Protein AF-A0A6P4FL83-F1 (afdb_monomer)

Organism: Drosophila rhopaloa (NCBI:txid1041015)

Sequence (290 aa):
MQKAIKKELSFSLDTLERYRAKYGRSASLDTNGSCLAHTDGDAAPPPPATTSIFTKTYSPPKLTKLQELQQKKEAYLRAKEHEREMEQLQRTERRSTNGLETPKPKTGSPKSTSPTPNASSSSTAAVATKSSSPAGYSNWSNHHATLCSQSWVAISELMYFCDKYEFTTLSTRDLKTHQEIVAEVRALLSGKAPFDQRTRFPGNIHDPENLWVCIGRCASVEYHLQRIVSIFRKPLNQLTPDKQRTVRQNFHLAVSELRLDISARISEVRLYDRLVFEREFRLEWQEAEA

Solvent-accessible surface area (backbone atoms only — not comparable to full-atom values): 17855 Å² total; per-residue (Å²): 109,73,70,58,54,52,51,50,52,51,47,54,51,48,25,54,48,50,37,39,65,74,35,30,66,73,57,70,75,73,90,72,89,81,84,85,78,89,83,88,86,84,91,90,88,89,88,86,88,86,88,88,83,90,79,95,71,92,67,77,82,81,68,52,74,67,54,52,50,50,51,51,52,53,51,50,53,53,52,57,51,51,52,54,53,54,53,51,51,57,58,54,58,72,69,74,71,88,80,86,83,87,88,88,89,86,90,90,87,87,85,89,88,85,86,89,86,88,84,88,80,81,90,74,81,71,78,73,72,79,69,61,50,75,43,26,41,76,72,68,46,73,67,54,54,54,60,38,71,36,22,18,44,41,44,45,60,57,50,49,52,30,70,65,46,59,81,56,84,84,55,62,83,46,59,64,62,55,49,50,52,42,50,52,46,48,47,56,68,60,19,64,41,74,37,54,59,70,39,72,54,64,63,89,64,75,54,46,46,66,29,30,34,48,40,83,74,20,67,66,58,42,48,32,47,52,50,53,46,58,62,63,74,55,63,51,68,80,45,55,72,70,54,38,53,51,50,54,51,52,44,43,48,36,38,51,51,41,46,41,39,66,31,31,38,40,89,68,42,64,70,31,49,31,65,56,41,30,59,77,69,69,52,45,78,41,73,53,60,129

Radius of gyration: 31.96 Å; Cα contacts (8 Å, |Δi|>4): 246; chains: 1; bounding box: 90×50×84 Å

Secondary structure (DSSP, 8-state):
-HHHHHHHHHHHHHHHHHHHHHHGGGG---S---------------------------PPP---HHHHHHHHHHHHHHHHHHHHHHHHHHHHHTTS------------------------------------PPSEETT--HHHHHHHHS-EEEHHHHHHHHHHHTT----SS-HHHHHHHHHHHHHHHTPPPS--SSSPPP----SGGG-EEEGGG-HHHHHHHHHHHHHTTS-GGGS-HHHHHHHHHHHHHHHHHHHHHHHT-TTTS-EE-HHHHHHHTT--EEPPP-

InterPro domains:
  IPR001337 Tobacco mosaic virus-like, coat protein [PF00721] (137-286)
  IPR036417 Tobacco mosaic virus-like, coat protein superfamily [G3DSA:1.20.120.70] (136-290)

Nearest PDB structures (foldseek):
  5l0g-assembly1_A-2  TM=2.868E-01  e=2.402E+00  Homo sapiens

Structure (mmCIF, N/CA/C/O backbone):
data_AF-A0A6P4FL83-F1
#
_entry.id   AF-A0A6P4FL83-F1
#
loop_
_atom_site.group_PDB
_atom_site.id
_atom_site.type_symbol
_atom_site.label_atom_id
_atom_site.label_alt_id
_atom_site.label_comp_id
_atom_site.label_asym_id
_atom_site.label_entity_id
_atom_site.label_seq_id
_atom_site.pdbx_PDB_ins_code
_atom_site.Cartn_x
_atom_site.Cartn_y
_atom_site.Cartn_z
_atom_site.occupancy
_atom_site.B_iso_or_equiv
_atom_site.auth_seq_id
_atom_site.auth_comp_id
_atom_site.auth_asym_id
_atom_site.auth_atom_id
_atom_site.pdbx_PDB_model_num
ATOM 1 N N . MET A 1 1 ? 21.087 -9.455 -25.420 1.00 56.06 1 MET A N 1
ATOM 2 C CA . MET A 1 1 ? 20.159 -8.754 -24.501 1.00 56.06 1 MET A CA 1
ATOM 3 C C . MET A 1 1 ? 18.696 -9.168 -24.650 1.00 56.06 1 MET A C 1
ATOM 5 O O . MET A 1 1 ? 18.111 -9.547 -23.649 1.00 56.06 1 MET A O 1
ATOM 9 N N . GLN A 1 2 ? 18.100 -9.200 -25.853 1.00 48.59 2 GLN A N 1
ATOM 10 C CA . GLN A 1 2 ? 16.662 -9.513 -26.012 1.00 48.59 2 GLN A CA 1
ATOM 11 C C . GLN A 1 2 ? 16.197 -10.840 -25.369 1.00 48.59 2 GLN A C 1
ATOM 13 O O . GLN A 1 2 ? 15.084 -10.910 -24.861 1.00 48.59 2 GLN A O 1
ATOM 18 N N . LYS A 1 3 ? 17.034 -11.892 -25.353 1.00 52.09 3 LYS A N 1
ATOM 19 C CA . LYS A 1 3 ? 16.701 -13.172 -24.693 1.00 52.09 3 LYS A CA 1
ATOM 20 C C . LYS A 1 3 ? 16.662 -13.078 -23.160 1.00 52.09 3 LYS A C 1
ATOM 22 O O . LYS A 1 3 ? 15.842 -13.754 -22.556 1.00 52.09 3 LYS A O 1
ATOM 27 N N . ALA A 1 4 ? 17.527 -12.264 -22.551 1.00 60.16 4 ALA A N 1
ATOM 28 C CA . ALA A 1 4 ? 17.551 -12.060 -21.100 1.00 60.16 4 ALA A CA 1
ATOM 29 C C . ALA A 1 4 ? 16.344 -11.224 -20.661 1.00 60.16 4 ALA A C 1
ATOM 31 O O . ALA A 1 4 ? 15.593 -11.655 -19.798 1.00 60.16 4 ALA A O 1
ATOM 32 N N . ILE A 1 5 ? 16.068 -10.133 -21.382 1.00 59.50 5 ILE A N 1
ATOM 33 C CA . ILE A 1 5 ? 14.901 -9.274 -21.141 1.00 59.50 5 ILE A CA 1
ATOM 34 C C . ILE A 1 5 ? 13.599 -10.077 -21.268 1.00 59.50 5 ILE A C 1
ATOM 36 O O . ILE A 1 5 ? 12.732 -9.974 -20.414 1.00 59.50 5 ILE A O 1
ATOM 40 N N . LYS A 1 6 ? 13.461 -10.944 -22.284 1.00 62.53 6 LYS A N 1
ATOM 41 C CA . LYS A 1 6 ? 12.281 -11.820 -22.412 1.00 62.53 6 LYS A CA 1
ATOM 42 C C . LYS A 1 6 ? 12.110 -12.777 -21.226 1.00 62.53 6 LYS A C 1
ATOM 44 O O . LYS A 1 6 ? 10.981 -12.971 -20.795 1.00 62.53 6 LYS A O 1
ATOM 49 N N . LYS A 1 7 ? 13.204 -13.355 -20.711 1.00 62.12 7 LYS A N 1
ATOM 50 C CA . LYS A 1 7 ? 13.172 -14.258 -19.547 1.00 62.12 7 LYS A CA 1
ATOM 51 C C . LYS A 1 7 ? 12.808 -13.523 -18.261 1.00 62.12 7 LYS A C 1
ATOM 53 O O . LYS A 1 7 ? 11.983 -14.012 -17.496 1.00 62.12 7 LYS A O 1
ATOM 58 N N . GLU A 1 8 ? 13.386 -12.348 -18.044 1.00 59.72 8 GLU A N 1
ATOM 59 C CA . GLU A 1 8 ? 13.041 -11.509 -16.899 1.00 59.72 8 GLU A CA 1
ATOM 60 C C . GLU A 1 8 ? 11.572 -11.072 -16.982 1.00 59.72 8 GLU A C 1
ATOM 62 O O . GLU A 1 8 ? 10.847 -11.175 -15.999 1.00 59.72 8 GLU A O 1
ATOM 67 N N . LEU A 1 9 ? 11.093 -10.683 -18.172 1.00 60.34 9 LEU A N 1
ATOM 68 C CA . LEU A 1 9 ? 9.696 -10.297 -18.399 1.00 60.34 9 LEU A CA 1
ATOM 69 C C . LEU A 1 9 ? 8.719 -11.434 -18.112 1.00 60.34 9 LEU A C 1
ATOM 71 O O . LEU A 1 9 ? 7.687 -11.195 -17.492 1.00 60.34 9 LEU A O 1
ATOM 75 N N . SER A 1 10 ? 9.038 -12.658 -18.543 1.00 58.41 10 SER A N 1
ATOM 76 C CA . SER A 1 10 ? 8.227 -13.825 -18.194 1.00 58.41 10 SER A CA 1
ATOM 77 C C . SER A 1 10 ? 8.246 -14.103 -16.696 1.00 58.41 10 SER A C 1
ATOM 79 O O . SER A 1 10 ? 7.216 -14.459 -16.146 1.00 58.41 10 SER A O 1
ATOM 81 N N . PHE A 1 11 ? 9.389 -13.903 -16.035 1.00 56.22 11 PHE A N 1
ATOM 82 C CA . PHE A 1 11 ? 9.534 -14.151 -14.604 1.00 56.22 11 PHE A CA 1
ATOM 83 C C . PHE A 1 11 ? 8.747 -13.145 -13.751 1.00 56.22 11 PHE A C 1
ATOM 85 O O . PHE A 1 11 ? 8.083 -13.519 -12.794 1.00 56.22 11 PHE A O 1
ATOM 92 N N . SER A 1 12 ? 8.783 -11.875 -14.143 1.00 69.19 12 SER A N 1
ATOM 93 C CA . SER A 1 12 ? 7.999 -10.783 -13.563 1.00 69.19 12 SER A CA 1
ATOM 94 C C . SER A 1 12 ? 6.488 -11.043 -13.637 1.00 69.19 12 SER A C 1
ATOM 96 O O . SER A 1 12 ? 5.786 -11.017 -12.623 1.00 69.19 12 SER A O 1
ATOM 98 N N . LEU A 1 13 ? 5.995 -11.385 -14.834 1.00 73.44 13 LEU A N 1
ATOM 99 C CA . LEU A 1 13 ? 4.597 -11.772 -15.047 1.00 73.44 13 LEU A CA 1
ATOM 100 C C . LEU A 1 13 ? 4.215 -12.997 -14.211 1.00 73.44 13 LEU A C 1
ATOM 102 O O . LEU A 1 13 ? 3.185 -12.977 -13.548 1.00 73.44 13 LEU A O 1
ATOM 106 N N . ASP A 1 14 ? 5.073 -14.013 -14.185 1.00 79.75 14 ASP A N 1
ATOM 107 C CA . ASP A 1 14 ? 4.889 -15.242 -13.413 1.00 79.75 14 ASP A CA 1
ATOM 108 C C . ASP A 1 14 ? 4.858 -14.984 -11.893 1.00 79.75 14 ASP A C 1
ATOM 110 O O . ASP A 1 14 ? 4.010 -15.533 -11.195 1.00 79.75 14 ASP A O 1
ATOM 114 N N . THR A 1 15 ? 5.689 -14.085 -11.349 1.00 79.00 15 THR A N 1
ATOM 115 C CA . THR A 1 15 ? 5.604 -13.686 -9.930 1.00 79.00 15 THR A CA 1
ATOM 116 C C . THR A 1 15 ? 4.287 -12.971 -9.620 1.00 79.00 15 THR A C 1
ATOM 118 O O . THR A 1 15 ? 3.643 -13.285 -8.615 1.00 79.00 15 THR A O 1
ATOM 121 N N . LEU A 1 16 ? 3.841 -12.055 -10.483 1.00 76.88 16 LEU A N 1
ATOM 122 C CA . LEU A 1 16 ? 2.561 -11.367 -10.301 1.00 76.88 16 LEU A CA 1
ATOM 123 C C . LEU A 1 16 ? 1.370 -12.335 -10.411 1.00 76.88 16 LEU A C 1
ATOM 125 O O . LEU A 1 16 ? 0.418 -12.255 -9.634 1.00 76.88 16 LEU A O 1
ATOM 129 N N . GLU A 1 17 ? 1.427 -13.278 -11.350 1.00 81.44 17 GLU A N 1
ATOM 130 C CA . GLU A 1 17 ? 0.434 -14.341 -11.509 1.00 81.44 17 GLU A CA 1
ATOM 131 C C . GLU A 1 17 ? 0.429 -15.301 -10.319 1.00 81.44 17 GLU A C 1
ATOM 133 O O . GLU A 1 17 ? -0.647 -15.642 -9.833 1.00 81.44 17 GLU A O 1
ATOM 138 N N . ARG A 1 18 ? 1.595 -15.670 -9.774 1.00 82.38 18 ARG A N 1
ATOM 139 C CA . ARG A 1 18 ? 1.695 -16.448 -8.530 1.00 82.38 18 ARG A CA 1
ATOM 140 C C . ARG A 1 18 ? 1.044 -15.733 -7.356 1.00 82.38 18 ARG A C 1
ATOM 142 O O . ARG A 1 18 ? 0.306 -16.377 -6.609 1.00 82.38 18 ARG A O 1
ATOM 149 N N . TYR A 1 19 ? 1.267 -14.424 -7.203 1.00 80.19 19 TYR A N 1
ATOM 150 C CA . TYR A 1 19 ? 0.581 -13.648 -6.169 1.00 80.19 19 TYR A CA 1
ATOM 151 C C . TYR A 1 19 ? -0.940 -13.742 -6.358 1.00 80.19 19 TYR A C 1
ATOM 153 O O . TYR A 1 19 ? -1.672 -14.107 -5.437 1.00 80.19 19 TYR A O 1
ATOM 161 N N . ARG A 1 20 ? -1.428 -13.471 -7.576 1.00 81.19 20 ARG A N 1
ATOM 162 C CA . ARG A 1 20 ? -2.859 -13.551 -7.920 1.00 81.19 20 ARG A CA 1
ATOM 163 C C . ARG A 1 20 ? -3.435 -14.948 -7.705 1.00 81.19 20 ARG A C 1
ATOM 165 O O . ARG A 1 20 ? -4.564 -15.073 -7.254 1.00 81.19 20 ARG A O 1
ATOM 172 N N . ALA A 1 21 ? -2.680 -16.002 -7.990 1.00 79.81 21 ALA A N 1
ATOM 173 C CA . ALA A 1 21 ? -3.116 -17.377 -7.785 1.00 79.81 21 ALA A CA 1
ATOM 174 C C . ALA A 1 21 ? -3.203 -17.745 -6.296 1.00 79.81 21 ALA A C 1
ATOM 176 O O . ALA A 1 21 ? -4.110 -18.490 -5.919 1.00 79.81 21 ALA A O 1
ATOM 177 N N . LYS A 1 22 ? -2.281 -17.226 -5.471 1.00 81.56 22 LYS A N 1
ATOM 178 C CA . LYS A 1 22 ? -2.238 -17.444 -4.017 1.00 81.56 22 LYS A CA 1
ATOM 179 C C . LYS A 1 22 ? -3.355 -16.687 -3.295 1.00 81.56 22 LYS A C 1
ATOM 181 O O . LYS A 1 22 ? -3.994 -17.258 -2.419 1.00 81.56 22 LYS A O 1
ATOM 186 N N . TYR A 1 23 ? -3.609 -15.439 -3.687 1.00 76.25 23 TYR A N 1
ATOM 187 C CA . TYR A 1 23 ? -4.476 -14.526 -2.934 1.00 76.25 23 TYR A CA 1
ATOM 188 C C . TYR A 1 23 ? -5.753 -14.087 -3.676 1.00 76.25 23 TYR A C 1
ATOM 190 O O . TYR A 1 23 ? -6.800 -13.899 -3.058 1.00 76.25 23 TYR A O 1
ATOM 198 N N . GLY A 1 24 ? -5.714 -13.997 -5.006 1.00 62.34 24 GLY A N 1
ATOM 199 C CA . GLY A 1 24 ? -6.795 -13.468 -5.849 1.00 62.34 24 GLY A CA 1
ATOM 200 C C . GLY A 1 24 ? -7.949 -14.433 -6.143 1.00 62.34 24 GLY A C 1
ATOM 201 O O . GLY A 1 24 ? -8.929 -14.029 -6.768 1.00 62.34 24 GLY A O 1
ATOM 202 N N . ARG A 1 25 ? -7.899 -15.692 -5.678 1.00 56.06 25 ARG A N 1
ATOM 203 C CA . ARG A 1 25 ? -9.023 -16.644 -5.834 1.00 56.06 25 ARG A CA 1
ATOM 204 C C . ARG A 1 25 ? -10.288 -16.221 -5.079 1.00 56.06 25 ARG A C 1
ATOM 206 O O . ARG A 1 25 ? -11.362 -16.717 -5.394 1.00 56.06 25 ARG A O 1
ATOM 213 N N . SER A 1 26 ? -10.184 -15.286 -4.140 1.00 48.12 26 SER A N 1
ATOM 214 C CA . SER A 1 26 ? -11.317 -14.809 -3.340 1.00 48.12 26 SER A CA 1
ATOM 215 C C . SER A 1 26 ? -12.186 -13.752 -4.041 1.00 48.12 26 SER A C 1
ATOM 217 O O . SER A 1 26 ? -13.238 -13.406 -3.512 1.00 48.12 26 SER A O 1
ATOM 219 N N . ALA A 1 27 ? -11.779 -13.228 -5.208 1.00 43.66 27 ALA A N 1
ATOM 220 C CA . ALA A 1 27 ? -12.546 -12.220 -5.958 1.00 43.66 27 ALA A CA 1
ATOM 221 C C . ALA A 1 27 ? -13.340 -12.773 -7.153 1.00 43.66 27 ALA A C 1
ATOM 223 O O . ALA A 1 27 ? -14.160 -12.053 -7.718 1.00 43.66 27 ALA A O 1
ATOM 224 N N . SER A 1 28 ? -13.171 -14.051 -7.512 1.00 39.03 28 SER A N 1
ATOM 225 C CA . SER A 1 28 ? -14.116 -14.733 -8.404 1.00 39.03 28 SER A CA 1
ATOM 226 C C . SER A 1 28 ? -15.266 -15.279 -7.561 1.00 39.03 28 SER A C 1
ATOM 228 O O . SER A 1 28 ? -15.351 -16.464 -7.255 1.00 39.03 28 SER A O 1
ATOM 230 N N . LEU A 1 29 ? -16.138 -14.368 -7.135 1.00 39.34 29 LEU A N 1
ATOM 231 C CA . LEU A 1 29 ? -17.475 -14.699 -6.654 1.00 39.34 29 LEU A CA 1
ATOM 232 C C . LEU A 1 29 ? -18.463 -14.478 -7.805 1.00 39.34 29 LEU A C 1
ATOM 234 O O . LEU A 1 29 ? -19.467 -13.785 -7.672 1.00 39.34 29 LEU A O 1
ATOM 238 N N . ASP A 1 30 ? -18.170 -15.104 -8.946 1.00 38.59 30 ASP A N 1
ATOM 239 C CA . ASP A 1 30 ? -19.203 -15.425 -9.917 1.00 38.59 30 ASP A CA 1
ATOM 240 C C . ASP A 1 30 ? -19.938 -16.661 -9.397 1.00 38.59 30 ASP A C 1
ATOM 242 O O . ASP A 1 30 ? -19.479 -17.795 -9.481 1.00 38.59 30 ASP A O 1
ATOM 246 N N . THR A 1 31 ? -21.069 -16.398 -8.746 1.00 45.66 31 THR A N 1
ATOM 247 C CA . THR A 1 31 ? -22.344 -17.035 -9.095 1.00 45.66 31 THR A CA 1
ATOM 248 C C . THR A 1 31 ? -22.257 -18.472 -9.637 1.00 45.66 31 THR A C 1
ATOM 250 O O . THR A 1 31 ? -22.547 -18.712 -10.799 1.00 45.66 31 THR A O 1
ATOM 253 N N . ASN A 1 32 ? -21.906 -19.451 -8.797 1.00 36.66 32 ASN A N 1
ATOM 254 C CA . ASN A 1 32 ? -22.588 -20.752 -8.695 1.00 36.66 32 ASN A CA 1
ATOM 255 C C . ASN A 1 32 ? -21.860 -21.700 -7.727 1.00 36.66 32 ASN A C 1
ATOM 257 O O . ASN A 1 32 ? -20.733 -22.114 -7.959 1.00 36.66 32 ASN A O 1
ATOM 261 N N . GLY A 1 33 ? -22.575 -22.053 -6.655 1.00 35.06 33 GLY A N 1
ATOM 262 C CA . GLY A 1 33 ? -22.487 -23.285 -5.864 1.00 35.06 33 GLY A CA 1
ATOM 263 C C . GLY A 1 33 ? -21.131 -23.966 -5.653 1.00 35.06 33 GLY A C 1
ATOM 264 O O . GLY A 1 33 ? -20.697 -24.748 -6.487 1.00 35.06 33 GLY A O 1
ATOM 265 N N . SER A 1 34 ? -20.591 -23.856 -4.437 1.00 30.00 34 SER A N 1
ATOM 266 C CA . SER A 1 34 ? -20.559 -24.985 -3.488 1.00 30.00 34 SER A CA 1
ATOM 267 C C . SER A 1 34 ? -19.864 -24.551 -2.193 1.00 30.00 34 SER A C 1
ATOM 269 O O . SER A 1 34 ? -18.639 -24.498 -2.107 1.00 30.00 34 SER A O 1
ATOM 271 N N . CYS A 1 35 ? -20.654 -24.228 -1.168 1.00 31.06 35 CYS A N 1
ATOM 272 C CA . CYS A 1 35 ? -20.169 -24.186 0.206 1.00 31.06 35 CYS A CA 1
ATOM 273 C C . CYS A 1 35 ? -20.205 -25.618 0.747 1.00 31.06 35 CYS A C 1
ATOM 275 O O . CYS A 1 35 ? -21.281 -26.125 1.058 1.00 31.06 35 CYS A O 1
ATOM 277 N N . LEU A 1 36 ? -19.049 -26.267 0.886 1.00 32.22 36 LEU A N 1
ATOM 278 C CA . LEU A 1 36 ? -18.932 -27.403 1.798 1.00 32.22 36 LEU A CA 1
ATOM 279 C C . LEU A 1 36 ? -18.744 -26.841 3.207 1.00 32.22 36 LEU A C 1
ATOM 281 O O . LEU A 1 36 ? -17.635 -26.541 3.641 1.00 32.22 36 LEU A O 1
ATOM 285 N N . ALA A 1 37 ? -19.873 -26.639 3.883 1.00 32.00 37 ALA A N 1
ATOM 286 C CA . ALA A 1 37 ? -19.925 -26.429 5.318 1.00 32.00 37 ALA A CA 1
ATOM 287 C C . ALA A 1 37 ? -19.762 -27.785 6.018 1.00 32.00 37 ALA A C 1
ATOM 289 O O . ALA A 1 37 ? -20.535 -28.707 5.768 1.00 32.00 37 ALA A O 1
ATOM 290 N N . HIS A 1 38 ? -18.777 -27.887 6.908 1.00 32.94 38 HIS A N 1
ATOM 291 C CA . HIS A 1 38 ? -18.747 -28.902 7.955 1.00 32.94 38 HIS A CA 1
ATOM 292 C C . HIS A 1 38 ? -19.139 -28.232 9.271 1.00 32.94 38 HIS A C 1
ATOM 294 O O . HIS A 1 38 ? -18.335 -27.511 9.855 1.00 32.94 38 HIS A O 1
ATOM 300 N N . THR A 1 39 ? -20.367 -28.485 9.723 1.00 32.62 39 THR A N 1
ATOM 301 C CA . THR A 1 39 ? -20.811 -28.290 11.111 1.00 32.62 39 THR A CA 1
ATOM 302 C C . THR A 1 39 ? -21.933 -29.292 11.412 1.00 32.62 39 THR A C 1
ATOM 304 O O . THR A 1 39 ? -23.059 -29.080 10.971 1.00 32.62 39 THR A O 1
ATOM 307 N N . ASP A 1 40 ? -21.618 -30.350 12.162 1.00 31.27 40 ASP A N 1
ATOM 308 C CA . ASP A 1 40 ? -22.547 -31.147 12.988 1.00 31.27 40 ASP A CA 1
ATOM 309 C C . ASP A 1 40 ? -22.242 -30.725 14.439 1.00 31.27 40 ASP A C 1
ATOM 311 O O . ASP A 1 40 ? -21.066 -30.640 14.790 1.00 31.27 40 ASP A O 1
ATOM 315 N N . GLY A 1 41 ? -23.154 -30.247 15.290 1.00 31.41 41 GLY A N 1
ATOM 316 C CA . GLY A 1 41 ? -24.387 -30.796 15.893 1.00 31.41 41 GLY A CA 1
ATOM 317 C C . GLY A 1 41 ? -24.435 -30.188 17.327 1.00 31.41 41 GLY A C 1
ATOM 318 O O . GLY A 1 41 ? -23.415 -29.682 17.786 1.00 31.41 41 GLY A O 1
ATOM 319 N N . ASP A 1 42 ? -25.487 -30.114 18.144 1.00 30.34 42 ASP A N 1
ATOM 320 C CA . ASP A 1 42 ? -26.870 -30.590 18.151 1.00 30.34 42 ASP A CA 1
ATOM 321 C C . ASP A 1 42 ? -27.642 -29.852 19.302 1.00 30.34 42 ASP A C 1
ATOM 323 O O . ASP A 1 42 ? -27.028 -29.373 20.254 1.00 30.34 42 ASP A O 1
ATOM 327 N N . ALA A 1 43 ? -28.974 -29.769 19.157 1.00 34.12 43 ALA A N 1
ATOM 328 C CA . ALA A 1 43 ? -30.116 -29.586 20.089 1.00 34.12 43 ALA A CA 1
ATOM 329 C C . ALA A 1 43 ? -30.160 -28.602 21.303 1.00 34.12 43 ALA A C 1
ATOM 331 O O . ALA A 1 43 ? -29.462 -28.784 22.296 1.00 34.12 43 ALA A O 1
ATOM 332 N N . ALA A 1 44 ? -31.173 -27.694 21.314 1.00 32.88 44 ALA A N 1
ATOM 333 C CA . ALA A 1 44 ? -32.372 -27.690 22.216 1.00 32.88 44 ALA A CA 1
ATOM 334 C C . ALA A 1 44 ? -33.196 -26.347 22.194 1.00 32.88 44 ALA A C 1
ATOM 336 O O . ALA A 1 44 ? -32.582 -25.280 22.164 1.00 32.88 44 ALA A O 1
ATOM 337 N N . PRO A 1 45 ? -34.560 -26.337 22.256 1.00 40.72 45 PRO A N 1
ATOM 338 C CA . PRO A 1 45 ? -35.414 -25.124 22.401 1.00 40.72 45 PRO A CA 1
ATOM 339 C C . PRO A 1 45 ? -36.248 -25.092 23.731 1.00 40.72 45 PRO A C 1
ATOM 341 O O . PRO A 1 45 ? -36.197 -26.072 24.471 1.00 40.72 45 PRO A O 1
ATOM 344 N N . PRO A 1 46 ? -37.176 -24.124 23.990 1.00 62.91 46 PRO A N 1
ATOM 345 C CA . PRO A 1 46 ? -37.044 -22.686 24.335 1.00 62.91 46 PRO A CA 1
ATOM 346 C C . PRO A 1 46 ? -37.789 -22.296 25.666 1.00 62.91 46 PRO A C 1
ATOM 348 O O . PRO A 1 46 ? -38.301 -23.178 26.354 1.00 62.91 46 PRO A O 1
ATOM 351 N N . PRO A 1 47 ? -37.917 -20.995 26.046 1.00 42.91 47 PRO A N 1
ATOM 352 C CA . PRO A 1 47 ? -39.255 -20.442 26.397 1.00 42.91 47 PRO A CA 1
ATOM 353 C C . PRO A 1 47 ? -39.507 -18.958 25.959 1.00 42.91 47 PRO A C 1
ATOM 355 O O . PRO A 1 47 ? -38.605 -18.335 25.398 1.00 42.91 47 PRO A O 1
ATOM 358 N N . PRO A 1 48 ? -40.737 -18.390 26.123 1.00 46.62 48 PRO A N 1
ATOM 359 C CA . PRO A 1 48 ? -41.295 -17.374 25.212 1.00 46.62 48 PRO A CA 1
ATOM 360 C C . PRO A 1 48 ? -41.323 -15.894 25.677 1.00 46.62 48 PRO A C 1
ATOM 362 O O . PRO A 1 48 ? -41.394 -15.584 26.858 1.00 46.62 48 PRO A O 1
ATOM 365 N N . ALA A 1 49 ? -41.346 -15.028 24.648 1.00 44.53 49 ALA A N 1
ATOM 366 C CA . ALA A 1 49 ? -41.973 -13.707 24.421 1.00 44.53 49 ALA A CA 1
ATOM 367 C C . ALA A 1 49 ? -42.128 -12.639 25.530 1.00 44.53 49 ALA A C 1
ATOM 369 O O . ALA A 1 49 ? -42.864 -12.835 26.490 1.00 44.53 49 ALA A O 1
ATOM 370 N N . THR A 1 50 ? -41.702 -11.404 25.206 1.00 35.19 50 THR A N 1
ATOM 371 C CA . THR A 1 50 ? -42.508 -10.186 25.435 1.00 35.19 50 THR A CA 1
ATOM 372 C C . THR A 1 50 ? -42.406 -9.172 24.281 1.00 35.19 50 THR A C 1
ATOM 374 O O . THR A 1 50 ? -41.402 -9.033 23.589 1.00 35.19 50 THR A O 1
ATOM 377 N N . THR A 1 51 ? -43.549 -8.525 24.073 1.00 39.59 51 THR A N 1
ATOM 378 C CA . THR A 1 51 ? -44.031 -7.558 23.074 1.00 39.59 51 THR A CA 1
ATOM 379 C C . THR A 1 51 ? -43.181 -6.309 22.806 1.00 39.59 51 THR A C 1
ATOM 381 O O . THR A 1 51 ? -42.762 -5.652 23.753 1.00 39.59 51 THR A O 1
ATOM 384 N N . SER A 1 52 ? -43.125 -5.850 21.545 1.00 35.66 52 SER A N 1
ATOM 385 C CA . SER A 1 52 ? -43.268 -4.416 21.227 1.00 35.66 52 SER A CA 1
ATOM 386 C C . SER A 1 52 ? -43.674 -4.178 19.764 1.00 35.66 52 SER A C 1
ATOM 388 O O . SER A 1 52 ? -43.441 -5.000 18.883 1.00 35.66 52 SER A O 1
ATOM 390 N N . ILE A 1 53 ? -44.362 -3.062 19.559 1.00 48.81 53 ILE A N 1
ATOM 391 C CA . ILE A 1 53 ? -45.354 -2.754 18.529 1.00 48.81 53 ILE A CA 1
ATOM 392 C C . ILE A 1 53 ? -44.725 -1.778 17.511 1.00 48.81 53 ILE A C 1
ATOM 394 O O . ILE A 1 53 ? -43.872 -0.979 17.880 1.00 48.81 53 ILE A O 1
ATOM 398 N N . PHE A 1 54 ? -45.216 -1.796 16.263 1.00 40.66 54 PHE A N 1
ATOM 399 C CA . PHE A 1 54 ? -45.001 -0.810 15.183 1.00 40.66 54 PHE A CA 1
ATOM 400 C C . PHE A 1 54 ? -43.730 -0.928 14.309 1.00 40.66 54 PHE A C 1
ATOM 402 O O . PHE A 1 54 ? -42.690 -0.340 14.580 1.00 40.66 54 PHE A O 1
ATOM 409 N N . THR A 1 55 ? -43.861 -1.575 13.144 1.00 41.34 55 THR A N 1
ATOM 410 C CA . THR A 1 55 ? -43.831 -0.917 11.812 1.00 41.34 55 THR A CA 1
ATOM 411 C C . THR A 1 55 ? -44.115 -1.948 10.711 1.00 41.34 55 THR A C 1
ATOM 413 O O . THR A 1 55 ? -43.452 -2.972 10.591 1.00 41.34 55 THR A O 1
ATOM 416 N N . LYS A 1 56 ? -45.155 -1.690 9.907 1.00 45.88 56 LYS A N 1
ATOM 417 C CA . LYS A 1 56 ? -45.480 -2.441 8.686 1.00 45.88 56 LYS A CA 1
ATOM 418 C C . LYS A 1 56 ? -44.376 -2.210 7.648 1.00 45.88 56 LYS A C 1
ATOM 420 O O . LYS A 1 56 ? -44.335 -1.146 7.040 1.00 45.88 56 LYS A O 1
ATOM 425 N N . THR A 1 57 ? -43.558 -3.217 7.375 1.00 43.94 57 THR A N 1
ATOM 426 C CA . THR A 1 57 ? -42.858 -3.365 6.093 1.00 43.94 57 THR A CA 1
ATOM 427 C C . THR A 1 57 ? -43.549 -4.473 5.311 1.00 43.94 57 THR A C 1
ATOM 429 O O . THR A 1 57 ? -43.624 -5.618 5.756 1.00 43.94 57 THR A O 1
ATOM 432 N N . TYR A 1 58 ? -44.115 -4.107 4.159 1.00 48.12 58 TYR A N 1
ATOM 433 C CA . TYR A 1 58 ? -44.675 -5.032 3.176 1.00 48.12 58 TYR A CA 1
ATOM 434 C C . TYR A 1 58 ? -43.590 -6.034 2.757 1.00 48.12 58 TYR A C 1
ATOM 436 O O . TYR A 1 58 ? -42.768 -5.752 1.891 1.00 48.12 58 TYR A O 1
ATOM 444 N N . SER A 1 59 ? -43.568 -7.194 3.408 1.00 41.69 59 SER A N 1
ATOM 445 C CA . SER A 1 59 ? -42.800 -8.352 2.958 1.00 41.69 59 SER A CA 1
ATOM 446 C C . SER A 1 59 ? -43.663 -9.130 1.963 1.00 41.69 59 SER A C 1
ATOM 448 O O . SER A 1 59 ? -44.853 -9.316 2.241 1.00 41.69 59 SER A O 1
ATOM 450 N N . PRO A 1 60 ? -43.114 -9.598 0.828 1.00 48.81 60 PRO A N 1
ATOM 451 C CA . PRO A 1 60 ? -43.853 -10.492 -0.051 1.00 48.81 60 PRO A CA 1
ATOM 452 C C . PRO A 1 60 ? -44.262 -11.753 0.731 1.00 48.81 60 PRO A C 1
ATOM 454 O O . PRO A 1 60 ? -43.544 -12.142 1.662 1.00 48.81 60 PRO A O 1
ATOM 457 N N . PRO A 1 61 ? -45.396 -12.397 0.392 1.00 55.72 61 PRO A N 1
ATOM 458 C CA . PRO A 1 61 ? -45.845 -13.593 1.093 1.00 55.72 61 PRO A CA 1
ATOM 459 C C . PRO A 1 61 ? -44.725 -14.634 1.086 1.00 55.72 61 PRO A C 1
ATOM 461 O O . PRO A 1 61 ? -44.240 -15.013 0.020 1.00 55.72 61 PRO A O 1
ATOM 464 N N . LYS A 1 62 ? -44.294 -15.082 2.272 1.00 58.88 62 LYS A N 1
ATOM 465 C CA . LYS A 1 62 ? -43.350 -16.198 2.383 1.00 58.88 62 LYS A CA 1
ATOM 466 C C . LYS A 1 62 ? -44.015 -17.415 1.747 1.00 58.88 62 LYS A C 1
ATOM 468 O O . LYS A 1 62 ? -45.026 -17.898 2.258 1.00 58.88 62 LYS A O 1
ATOM 473 N N . LEU A 1 63 ? -43.481 -17.858 0.611 1.00 59.31 63 LEU A N 1
ATOM 474 C CA . LEU A 1 63 ? -43.951 -19.050 -0.080 1.00 59.31 63 LEU A CA 1
ATOM 475 C C . LEU A 1 63 ? -43.794 -20.237 0.873 1.00 59.31 63 LEU A C 1
ATOM 477 O O . LEU A 1 63 ? -42.816 -20.344 1.614 1.00 59.31 63 LEU A O 1
ATOM 481 N N . THR A 1 64 ? -44.789 -21.117 0.904 1.00 74.12 64 THR A N 1
ATOM 482 C CA . THR A 1 64 ? -44.660 -22.342 1.697 1.00 74.12 64 THR A CA 1
ATOM 483 C C . THR A 1 64 ? -43.504 -23.175 1.139 1.00 74.12 64 THR A C 1
ATOM 485 O O . THR A 1 64 ? -43.230 -23.129 -0.061 1.00 74.12 64 THR A O 1
ATOM 488 N N . LYS A 1 65 ? -42.845 -23.988 1.978 1.00 77.94 65 LYS A N 1
ATOM 489 C CA . LYS A 1 65 ? -41.750 -24.874 1.530 1.00 77.94 65 LYS A CA 1
ATOM 490 C C . LYS A 1 65 ? -42.128 -25.716 0.304 1.00 77.94 65 LYS A C 1
ATOM 492 O O . LYS A 1 65 ? -41.271 -25.994 -0.523 1.00 77.94 65 LYS A O 1
ATOM 497 N N . LEU A 1 66 ? -43.403 -26.100 0.169 1.00 78.62 66 LEU A N 1
ATOM 498 C CA . LEU A 1 66 ? -43.921 -26.833 -0.991 1.00 78.62 66 LEU A CA 1
ATOM 499 C C . LEU A 1 66 ? -43.835 -26.005 -2.286 1.00 78.62 66 LEU A C 1
ATOM 501 O O . LEU A 1 66 ? -43.446 -26.514 -3.335 1.00 78.62 66 LEU A O 1
ATOM 505 N N . GLN A 1 67 ? -44.173 -24.723 -2.195 1.00 81.62 67 GLN A N 1
ATOM 506 C CA . GLN A 1 67 ? -44.203 -23.795 -3.317 1.00 81.62 67 GLN A CA 1
ATOM 507 C C . GLN A 1 67 ? -42.785 -23.386 -3.747 1.00 81.62 67 GLN A C 1
ATOM 509 O O . GLN A 1 67 ? -42.504 -23.331 -4.943 1.00 81.62 67 GLN A O 1
ATOM 514 N N . GLU A 1 68 ? -41.859 -23.226 -2.795 1.00 82.75 68 GLU A N 1
ATOM 515 C CA . GLU A 1 68 ? -40.425 -23.077 -3.093 1.00 82.75 68 GLU A CA 1
ATOM 516 C C . GLU A 1 68 ? -39.867 -24.314 -3.816 1.00 82.75 68 GLU A C 1
ATOM 518 O O . GLU A 1 68 ? -39.098 -24.193 -4.771 1.00 82.75 68 GLU A O 1
ATOM 523 N N . LEU A 1 69 ? -40.286 -25.518 -3.411 1.00 82.56 69 LEU A N 1
ATOM 524 C CA . LEU A 1 69 ? -39.846 -26.772 -4.030 1.00 82.56 69 LEU A CA 1
ATOM 525 C C . LEU A 1 69 ? -40.377 -26.929 -5.461 1.00 82.56 69 LEU A C 1
ATOM 527 O O . LEU A 1 69 ? -39.639 -27.371 -6.343 1.00 82.56 69 LEU A O 1
ATOM 531 N N . GLN A 1 70 ? -41.626 -26.527 -5.716 1.00 85.12 70 GLN A N 1
ATOM 532 C CA . GLN A 1 70 ? -42.192 -26.484 -7.068 1.00 85.12 70 GLN A CA 1
ATOM 533 C C . GLN A 1 70 ? -41.463 -25.474 -7.957 1.00 85.12 70 GLN A C 1
ATOM 535 O O . GLN A 1 70 ? -41.067 -25.827 -9.068 1.00 85.12 70 GLN A O 1
ATOM 540 N N . GLN A 1 71 ? -41.201 -24.266 -7.452 1.00 87.88 71 GLN A N 1
ATOM 541 C CA . GLN A 1 71 ? -40.476 -23.243 -8.204 1.00 87.88 71 GLN A CA 1
ATOM 542 C C . GLN A 1 71 ? -39.038 -23.685 -8.514 1.00 87.88 71 GLN A C 1
ATOM 544 O O . GLN A 1 71 ? -38.555 -23.511 -9.633 1.00 87.88 71 GLN A O 1
ATOM 549 N N . LYS A 1 72 ? -38.372 -24.340 -7.556 1.00 89.69 72 LYS A N 1
ATOM 550 C CA . LYS A 1 72 ? -37.035 -24.913 -7.750 1.00 89.69 72 LYS A CA 1
ATOM 551 C C . LYS A 1 72 ? -37.037 -26.048 -8.779 1.00 89.69 72 LYS A C 1
ATOM 553 O O . LYS A 1 72 ? -36.115 -26.130 -9.588 1.00 89.69 72 LYS A O 1
ATOM 558 N N . LYS A 1 73 ? -38.071 -26.898 -8.791 1.00 91.56 73 LYS A N 1
ATOM 559 C CA . LYS A 1 73 ? -38.235 -27.965 -9.794 1.00 91.56 73 LYS A CA 1
ATOM 560 C C . LYS A 1 73 ? -38.430 -27.394 -11.202 1.00 91.56 73 LYS A C 1
ATOM 562 O O . LYS A 1 73 ? -37.824 -27.895 -12.145 1.00 91.56 73 LYS A O 1
ATOM 567 N N . GLU A 1 74 ? -39.241 -26.350 -11.347 1.00 90.50 74 GLU A N 1
ATOM 568 C CA . GLU A 1 74 ? -39.480 -25.697 -12.639 1.00 90.50 74 GLU A CA 1
ATOM 569 C C . GLU A 1 74 ? -38.225 -24.977 -13.153 1.00 90.50 74 GLU A C 1
ATOM 571 O O . GLU A 1 74 ? -37.850 -25.133 -14.314 1.00 90.50 74 GLU A O 1
ATOM 576 N N . ALA A 1 75 ? -37.515 -24.264 -12.272 1.00 88.50 75 ALA A N 1
ATOM 577 C CA . ALA A 1 75 ? -36.250 -23.615 -12.609 1.00 88.50 75 ALA A CA 1
ATOM 578 C C . ALA A 1 75 ? -35.185 -24.627 -13.059 1.00 88.50 75 ALA A C 1
ATOM 580 O O . ALA A 1 75 ? -34.470 -24.375 -14.027 1.00 88.50 75 ALA A O 1
ATOM 581 N N . TYR A 1 76 ? -35.117 -25.792 -12.408 1.00 90.12 76 TYR A N 1
ATOM 582 C CA . TYR A 1 76 ? -34.212 -26.870 -12.802 1.00 90.12 76 TYR A CA 1
ATOM 583 C C . TYR A 1 76 ? -34.535 -27.427 -14.197 1.00 90.12 76 TYR A C 1
ATOM 585 O O . TYR A 1 76 ? -33.626 -27.633 -14.999 1.00 90.12 76 TYR A O 1
ATOM 593 N N . LEU A 1 77 ? -35.817 -27.639 -14.518 1.00 90.81 77 LEU A N 1
ATOM 594 C CA . LEU A 1 77 ? -36.217 -28.106 -15.850 1.00 90.81 77 LEU A CA 1
ATOM 595 C C . LEU A 1 77 ? -35.885 -27.077 -16.937 1.00 90.81 77 LEU A C 1
ATOM 597 O O . LEU A 1 77 ? -35.352 -27.456 -17.977 1.00 90.81 77 LEU A O 1
ATOM 601 N N . ARG A 1 78 ? -36.110 -25.787 -16.663 1.00 88.25 78 ARG A N 1
ATOM 602 C CA . ARG A 1 78 ? -35.762 -24.690 -17.577 1.00 88.25 78 ARG A CA 1
ATOM 603 C C . ARG A 1 78 ? -34.249 -24.582 -17.802 1.00 88.25 78 ARG A C 1
ATOM 605 O O . ARG A 1 78 ? -33.809 -24.415 -18.933 1.00 88.25 78 ARG A O 1
ATOM 612 N N . ALA A 1 79 ? -33.444 -24.730 -16.748 1.00 86.62 79 ALA A N 1
ATOM 613 C CA . ALA A 1 79 ? -31.983 -24.726 -16.862 1.00 86.62 79 ALA A CA 1
ATOM 614 C C . ALA A 1 79 ? -31.466 -25.911 -17.696 1.00 86.62 79 ALA A C 1
ATOM 616 O O . ALA A 1 79 ? -30.586 -25.742 -18.537 1.00 86.62 79 ALA A O 1
ATOM 617 N N . LYS A 1 80 ? -32.060 -27.095 -17.511 1.00 89.81 80 LYS A N 1
ATOM 618 C CA . LYS A 1 80 ? -31.720 -28.302 -18.275 1.00 89.81 80 LYS A CA 1
ATOM 619 C C . LYS A 1 80 ? -32.103 -28.198 -19.757 1.00 89.81 80 LYS A C 1
ATOM 621 O O . LYS A 1 80 ? -31.441 -28.786 -20.608 1.00 89.81 80 LYS A O 1
ATOM 626 N N . GLU A 1 81 ? -33.172 -27.473 -20.077 1.00 88.25 81 GLU A N 1
ATOM 627 C CA . GLU A 1 81 ? -33.555 -27.183 -21.463 1.00 88.25 81 GLU A CA 1
ATOM 628 C C . GLU A 1 81 ? -32.581 -26.198 -22.121 1.00 88.25 81 GLU A C 1
ATOM 630 O O . GLU A 1 81 ? -32.097 -26.464 -23.219 1.00 88.25 81 GLU A O 1
ATOM 635 N N . HIS A 1 82 ? -32.202 -25.137 -21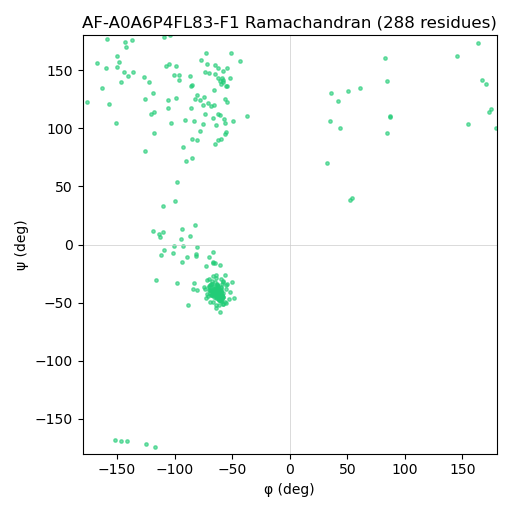.406 1.00 89.19 82 HIS A N 1
ATOM 636 C CA . HIS A 1 82 ? -31.217 -24.161 -21.875 1.00 89.19 82 HIS A CA 1
ATOM 637 C C . HIS A 1 82 ? -29.834 -24.790 -22.131 1.00 89.19 82 HIS A C 1
ATOM 639 O O . HIS A 1 82 ? -29.168 -24.473 -23.114 1.00 89.19 82 HIS A O 1
ATOM 645 N N . GLU A 1 83 ? -29.403 -25.735 -21.289 1.00 86.31 83 GLU A N 1
ATOM 646 C CA . GLU A 1 83 ? -28.164 -26.495 -21.510 1.00 86.31 83 GLU A CA 1
ATOM 647 C C . GLU A 1 83 ? -28.197 -27.281 -22.833 1.00 86.31 83 GLU A C 1
ATOM 649 O O . GLU A 1 83 ? -27.229 -27.269 -23.596 1.00 86.31 83 GLU A O 1
ATOM 654 N N . ARG A 1 84 ? -29.339 -27.901 -23.157 1.00 86.62 84 ARG A N 1
ATOM 655 C CA . ARG A 1 84 ? -29.524 -28.639 -24.415 1.00 86.62 84 ARG A CA 1
ATOM 656 C C . ARG A 1 84 ? -29.495 -27.713 -25.638 1.00 86.62 84 ARG A C 1
ATOM 658 O O . ARG A 1 84 ? -28.981 -28.108 -26.685 1.00 86.62 84 ARG A O 1
ATOM 665 N N . GLU A 1 85 ? -30.031 -26.501 -25.519 1.00 82.00 85 GLU A N 1
ATOM 666 C CA . GLU A 1 85 ? -30.007 -25.494 -26.588 1.00 82.00 85 GLU A CA 1
ATOM 667 C C . GLU A 1 85 ? -28.576 -24.998 -26.860 1.00 82.00 85 GLU A C 1
ATOM 669 O O . GLU A 1 85 ? -28.130 -24.953 -28.011 1.00 82.00 85 GLU A O 1
ATOM 674 N N . MET A 1 86 ? -27.799 -24.752 -25.801 1.00 84.12 86 MET A N 1
ATOM 675 C CA . MET A 1 86 ? -26.384 -24.384 -25.914 1.00 84.12 86 MET A CA 1
ATOM 676 C C . MET A 1 86 ? -25.536 -25.486 -26.565 1.00 84.12 86 MET A C 1
ATOM 678 O O . MET A 1 86 ? -24.628 -25.194 -27.349 1.00 84.12 86 MET A O 1
ATOM 682 N N . GLU A 1 87 ? -25.846 -26.758 -26.302 1.00 81.81 87 GLU A N 1
ATOM 683 C CA . GLU A 1 87 ? -25.161 -27.886 -26.940 1.00 81.81 87 GLU A CA 1
ATOM 684 C C . GLU A 1 87 ? -25.472 -27.982 -28.450 1.00 81.81 87 GLU A C 1
ATOM 686 O O . GLU A 1 87 ? -24.594 -28.325 -29.251 1.00 81.81 87 GLU A O 1
ATOM 691 N N . GLN A 1 88 ? -26.691 -27.623 -28.880 1.00 78.25 88 GLN A N 1
ATOM 692 C CA . GLN A 1 88 ? -27.040 -27.550 -30.306 1.00 78.25 88 GLN A CA 1
ATOM 693 C C . GLN A 1 88 ? -26.296 -26.429 -31.038 1.00 78.25 88 GLN A C 1
ATOM 695 O O . GLN A 1 88 ? -25.809 -26.647 -32.155 1.00 78.25 88 GLN A O 1
ATOM 700 N N . LEU A 1 89 ? -26.157 -25.256 -30.416 1.00 75.81 89 LEU A N 1
ATOM 701 C CA . LEU A 1 89 ? -25.413 -24.137 -31.002 1.00 75.81 89 LEU A CA 1
ATOM 702 C C . LEU A 1 89 ? -23.931 -24.492 -31.186 1.00 75.81 89 LEU A C 1
ATOM 704 O O . LEU A 1 89 ? -23.403 -24.341 -32.289 1.00 75.81 89 LEU A O 1
ATOM 708 N N . GLN A 1 90 ? -23.292 -25.096 -30.176 1.00 76.38 90 GLN A N 1
ATOM 709 C CA . GLN A 1 90 ? -21.896 -25.541 -30.290 1.00 76.38 90 GLN A CA 1
ATOM 710 C C . GLN A 1 90 ? -21.687 -26.624 -31.361 1.00 76.38 90 GLN A C 1
ATOM 712 O O . GLN A 1 90 ? -20.652 -26.642 -32.035 1.00 76.38 90 GLN A O 1
ATOM 717 N N . ARG A 1 91 ? -22.655 -27.532 -31.561 1.00 73.06 91 ARG A N 1
ATOM 718 C CA . ARG A 1 91 ? -22.585 -28.520 -32.655 1.00 73.06 91 ARG A CA 1
ATOM 719 C C . ARG A 1 91 ? -22.707 -27.882 -34.036 1.00 73.06 91 ARG A C 1
ATOM 721 O O . ARG A 1 91 ? -22.075 -28.364 -34.975 1.00 73.06 91 ARG A O 1
ATOM 728 N N . THR A 1 92 ? -23.496 -26.821 -34.161 1.00 63.53 92 THR A N 1
ATOM 729 C CA . THR A 1 92 ? -23.698 -26.116 -35.433 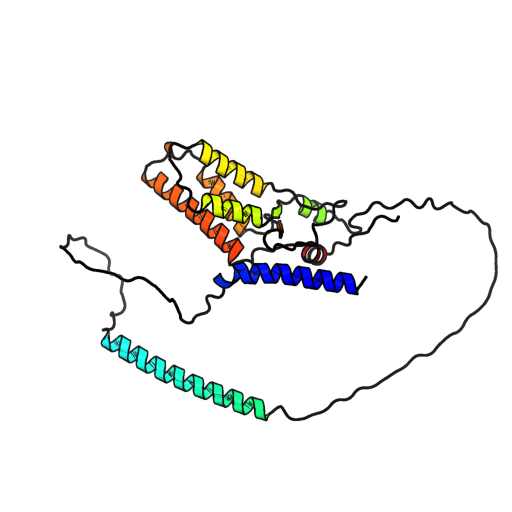1.00 63.53 92 THR A CA 1
ATOM 730 C C . THR A 1 92 ? -22.464 -25.284 -35.799 1.00 63.53 92 THR A C 1
ATOM 732 O O . THR A 1 92 ? -22.027 -25.302 -36.948 1.00 63.53 92 THR A O 1
ATOM 735 N N . GLU A 1 93 ? -21.822 -24.660 -34.810 1.00 59.47 93 GLU A N 1
ATOM 736 C CA . GLU A 1 93 ? -20.626 -23.830 -34.998 1.00 59.47 93 GLU A CA 1
ATOM 737 C C . GLU A 1 93 ? -19.395 -24.649 -35.433 1.00 59.47 93 GLU A C 1
ATOM 739 O O . GLU A 1 93 ? -18.669 -24.262 -36.350 1.00 59.47 93 GLU A O 1
ATOM 744 N N . ARG A 1 94 ? -19.212 -25.860 -34.881 1.00 59.16 94 ARG A N 1
ATOM 745 C CA . ARG A 1 94 ? -18.120 -26.774 -35.280 1.00 59.16 94 ARG A CA 1
ATOM 746 C C . ARG A 1 94 ? -18.235 -27.311 -36.708 1.00 59.16 94 ARG A C 1
ATOM 748 O O . ARG A 1 94 ? -17.256 -27.831 -37.236 1.00 59.16 94 ARG A O 1
ATOM 755 N N . ARG A 1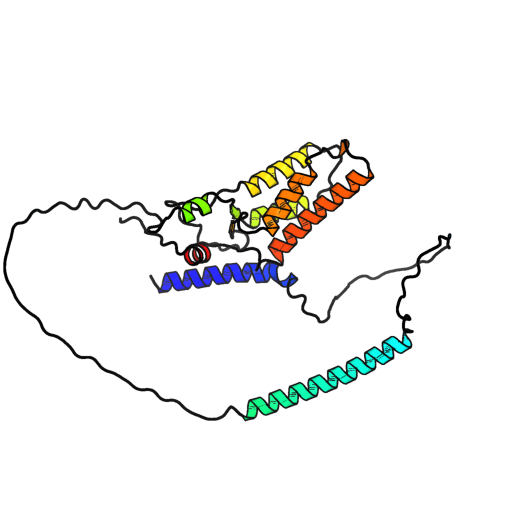 95 ? -19.405 -27.207 -37.345 1.00 55.34 95 ARG A N 1
ATOM 756 C CA . ARG A 1 95 ? -19.615 -27.682 -38.721 1.00 55.34 95 ARG A CA 1
ATOM 757 C C . ARG A 1 95 ? -19.295 -26.616 -39.777 1.00 55.34 95 ARG A C 1
ATOM 759 O O . ARG A 1 95 ? -19.206 -26.961 -40.950 1.00 55.34 95 ARG A O 1
ATOM 766 N N . SER A 1 96 ? -19.090 -25.355 -39.378 1.00 53.12 96 SER A N 1
ATOM 767 C CA . SER A 1 96 ? -18.957 -24.223 -40.306 1.00 53.12 96 SER A CA 1
ATOM 768 C C . SER A 1 96 ? -17.515 -23.755 -40.572 1.00 53.12 96 SER A C 1
ATOM 770 O O . SER A 1 96 ? -17.330 -22.841 -41.369 1.00 53.12 96 SER A O 1
ATOM 772 N N . THR A 1 97 ? -16.489 -24.353 -39.948 1.00 48.25 97 THR A N 1
ATOM 773 C CA . THR A 1 97 ? -15.095 -23.847 -39.987 1.00 48.25 97 THR A CA 1
ATOM 774 C C . THR A 1 97 ? -14.076 -24.724 -40.726 1.00 48.25 97 THR A C 1
ATOM 776 O O . THR A 1 97 ? -12.888 -24.408 -40.730 1.00 48.25 97 THR A O 1
ATOM 779 N N . ASN A 1 98 ? -14.505 -25.769 -41.441 1.00 40.41 98 ASN A N 1
ATOM 780 C CA . ASN A 1 98 ? -13.609 -26.536 -42.315 1.00 40.41 98 ASN A CA 1
ATOM 781 C C . ASN A 1 98 ? -13.623 -25.997 -43.752 1.00 40.41 98 ASN A C 1
ATOM 783 O O . ASN A 1 98 ? -14.311 -26.533 -44.618 1.00 40.41 98 ASN A O 1
ATOM 787 N N . GLY A 1 99 ? -12.814 -24.969 -44.006 1.00 37.50 99 GLY A N 1
ATOM 788 C CA . GLY A 1 99 ? -12.379 -24.621 -45.359 1.00 37.50 99 GLY A CA 1
ATOM 789 C C . GLY A 1 99 ? -11.991 -23.156 -45.521 1.00 37.50 99 GLY A C 1
ATOM 790 O O . GLY A 1 99 ? -12.873 -22.315 -45.629 1.00 37.50 99 GLY A O 1
ATOM 791 N N . LEU A 1 100 ? -10.687 -22.853 -45.570 1.00 37.03 100 LEU A N 1
ATOM 792 C CA . LEU A 1 100 ? -9.998 -22.398 -46.792 1.00 37.03 100 LEU A CA 1
ATOM 793 C C . LEU A 1 100 ? -8.566 -21.912 -46.476 1.00 37.03 100 LEU A C 1
ATOM 795 O O . LEU A 1 100 ? -8.309 -21.260 -45.467 1.00 37.03 100 LEU A O 1
ATOM 799 N N . GLU A 1 101 ? -7.640 -22.289 -47.354 1.00 33.31 101 GLU A N 1
ATOM 800 C CA . GLU A 1 101 ? -6.184 -22.178 -47.252 1.00 33.31 101 GLU A CA 1
ATOM 801 C C . GLU A 1 101 ? -5.592 -20.768 -47.517 1.00 33.31 101 GLU A C 1
ATOM 803 O O . GLU A 1 101 ? -6.170 -19.929 -48.201 1.00 33.31 101 GLU A O 1
ATOM 808 N N . THR A 1 102 ? -4.371 -20.565 -47.001 1.00 37.06 102 THR A N 1
ATOM 809 C CA . THR A 1 102 ? -3.307 -19.581 -47.351 1.00 37.06 102 THR A CA 1
ATOM 810 C C . THR A 1 102 ? -3.059 -19.386 -48.867 1.00 37.06 102 THR A C 1
ATOM 812 O O . THR A 1 102 ? -3.292 -20.354 -49.589 1.00 37.06 102 THR A O 1
ATOM 815 N N . PRO A 1 103 ? -2.466 -18.259 -49.387 1.00 43.84 103 PRO A N 1
ATOM 816 C CA . PRO A 1 103 ? -1.023 -17.956 -49.195 1.00 43.84 103 PRO A CA 1
ATOM 817 C C . PRO A 1 103 ? -0.482 -16.492 -49.349 1.00 43.84 103 PRO A C 1
ATOM 819 O O . PRO A 1 103 ? -1.171 -15.540 -49.692 1.00 43.84 103 PRO A O 1
ATOM 822 N N . LYS A 1 104 ? 0.836 -16.394 -49.070 1.00 37.78 104 LYS A N 1
ATOM 823 C CA . LYS A 1 104 ? 1.880 -15.328 -49.190 1.00 37.78 104 LYS A CA 1
ATOM 824 C C . LYS A 1 104 ? 2.022 -14.624 -50.567 1.00 37.78 104 LYS A C 1
ATOM 826 O O . LYS A 1 104 ? 1.687 -15.230 -51.578 1.00 37.78 104 LYS A O 1
ATOM 831 N N . PRO A 1 105 ? 2.714 -13.455 -50.635 1.00 40.53 105 PRO A N 1
ATOM 832 C CA . PRO A 1 105 ? 4.081 -13.351 -51.243 1.00 40.53 105 PRO A CA 1
ATOM 833 C C . PRO A 1 105 ? 5.010 -12.336 -50.494 1.00 40.53 105 PRO A C 1
ATOM 835 O O . PRO A 1 105 ? 4.507 -11.481 -49.780 1.00 40.53 105 PRO A O 1
ATOM 8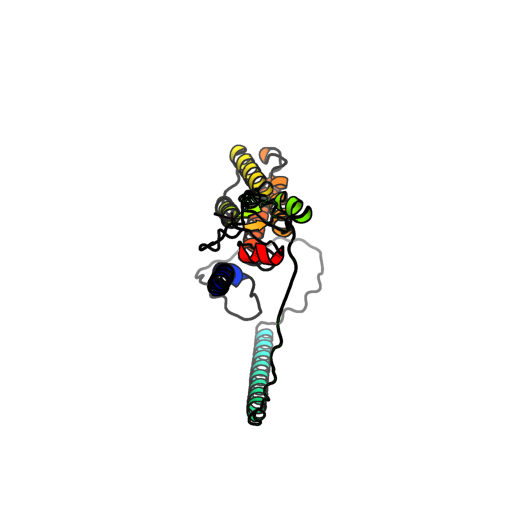38 N N . LYS A 1 106 ? 6.354 -12.417 -50.358 1.00 34.50 106 LYS A N 1
ATOM 839 C CA . LYS A 1 106 ? 7.579 -12.518 -51.213 1.00 34.50 106 LYS A CA 1
ATOM 840 C C . LYS A 1 106 ? 8.200 -11.171 -51.707 1.00 34.50 106 LYS A C 1
ATOM 842 O O . LYS A 1 106 ? 7.681 -10.555 -52.621 1.00 34.50 106 LYS A O 1
ATOM 847 N N . THR A 1 107 ? 9.386 -10.857 -51.139 1.00 32.38 107 THR A N 1
ATOM 848 C CA . THR A 1 107 ? 10.662 -10.304 -51.706 1.00 32.38 107 THR A CA 1
ATOM 849 C C . THR A 1 107 ? 10.796 -8.936 -52.411 1.00 32.38 107 THR A C 1
ATOM 851 O O . THR A 1 107 ? 10.120 -8.669 -53.393 1.00 32.38 107 THR A O 1
ATOM 854 N N . GLY A 1 108 ? 11.857 -8.186 -52.035 1.00 30.36 108 GLY A N 1
ATOM 855 C CA . GLY A 1 108 ? 12.563 -7.219 -52.902 1.00 30.36 108 GLY A CA 1
ATOM 856 C C . GLY A 1 108 ? 13.642 -6.352 -52.207 1.00 30.36 108 GLY A C 1
ATOM 857 O O . GLY A 1 108 ? 13.318 -5.509 -51.380 1.00 30.36 108 GLY A O 1
ATOM 858 N N . SER A 1 109 ? 14.921 -6.523 -52.566 1.00 34.94 109 SER A N 1
ATOM 859 C CA . SER A 1 109 ? 16.050 -5.581 -52.354 1.00 34.94 109 SER A CA 1
ATOM 860 C C . SER A 1 109 ? 16.882 -5.524 -53.645 1.00 34.94 109 SER A C 1
ATOM 862 O O . SER A 1 109 ? 16.924 -6.536 -54.347 1.00 34.94 109 SER A O 1
ATOM 864 N N . PRO A 1 110 ? 17.517 -4.385 -53.989 1.00 44.12 110 PRO A N 1
ATOM 865 C CA . PRO A 1 110 ? 18.989 -4.338 -54.190 1.00 44.12 110 PRO A CA 1
ATOM 866 C C . PRO A 1 110 ? 19.602 -2.967 -53.766 1.00 44.12 110 PRO A C 1
ATOM 868 O O . PRO A 1 110 ? 18.924 -1.952 -53.810 1.00 44.12 110 PRO A O 1
ATOM 871 N N . LYS A 1 111 ? 20.770 -2.859 -53.112 1.00 31.83 111 LYS A N 1
ATOM 872 C CA . LYS A 1 111 ? 22.200 -3.032 -53.491 1.00 31.83 111 LYS A CA 1
ATOM 873 C C . LYS A 1 111 ? 22.889 -1.772 -54.087 1.00 31.83 111 LYS A C 1
ATOM 875 O O . LYS A 1 111 ? 22.635 -1.412 -55.222 1.00 31.83 111 LYS A O 1
ATOM 880 N N . SER A 1 112 ? 23.822 -1.238 -53.278 1.00 32.66 112 SER A N 1
ATOM 881 C CA . SER A 1 112 ? 25.131 -0.580 -53.533 1.00 32.66 112 SER A CA 1
ATOM 882 C C . SER A 1 112 ? 25.314 0.569 -54.534 1.00 32.66 112 SER A C 1
ATOM 884 O O . SER A 1 112 ? 25.107 0.372 -55.719 1.00 32.66 112 SER A O 1
ATOM 886 N N . THR A 1 113 ? 26.002 1.629 -54.070 1.00 30.22 113 THR A N 1
ATOM 887 C CA . THR A 1 113 ? 27.228 2.182 -54.704 1.00 30.22 113 THR A CA 1
ATOM 888 C C . THR A 1 113 ? 28.009 3.093 -53.737 1.00 30.22 113 THR A C 1
ATOM 890 O O . THR A 1 113 ? 27.436 3.947 -53.071 1.00 30.22 113 THR A O 1
ATOM 893 N N . SER A 1 114 ? 29.327 2.907 -53.694 1.00 32.19 114 SER A N 1
ATOM 894 C CA . SER A 1 114 ? 30.407 3.809 -53.235 1.00 32.19 114 SER A CA 1
ATOM 895 C C . SER A 1 114 ? 31.543 3.689 -54.294 1.00 32.19 114 SER A C 1
ATOM 897 O O . SER A 1 114 ? 31.365 2.832 -55.171 1.00 32.19 114 SER A O 1
ATOM 899 N N . PRO A 1 115 ? 32.696 4.419 -54.287 1.00 50.34 115 PRO A N 1
ATOM 900 C CA . PRO A 1 115 ? 33.265 5.318 -53.259 1.00 50.34 115 PRO A CA 1
ATOM 901 C C . PRO A 1 115 ? 34.085 6.566 -53.765 1.00 50.34 115 PRO A C 1
ATOM 903 O O . PRO A 1 115 ? 34.174 6.827 -54.961 1.00 50.34 115 PRO A O 1
ATOM 906 N N . THR A 1 116 ? 34.788 7.231 -52.813 1.00 35.25 116 THR A N 1
ATOM 907 C CA . THR A 1 116 ? 36.082 8.005 -52.877 1.00 35.25 116 THR A CA 1
ATOM 908 C C . THR A 1 116 ? 36.122 9.489 -53.348 1.00 35.25 116 THR A C 1
ATOM 910 O O . THR A 1 116 ? 35.245 9.890 -54.102 1.00 35.25 116 THR A O 1
ATOM 913 N N . PRO A 1 117 ? 37.184 10.295 -53.037 1.00 49.16 117 PRO A N 1
ATOM 914 C CA . PRO A 1 117 ? 37.763 10.684 -51.722 1.00 49.16 117 PRO A CA 1
ATOM 915 C C . PRO A 1 117 ? 38.239 12.185 -51.652 1.00 49.16 117 PRO A C 1
ATOM 917 O O . PRO A 1 117 ? 38.032 12.947 -52.590 1.00 49.16 117 PRO A O 1
ATOM 920 N N . ASN A 1 118 ? 38.980 12.545 -50.580 1.00 31.80 118 ASN A N 1
ATOM 921 C CA . ASN A 1 118 ? 39.737 13.793 -50.269 1.00 31.80 118 ASN A CA 1
ATOM 922 C C . ASN A 1 118 ? 38.913 14.947 -49.639 1.00 31.80 118 ASN A C 1
ATOM 924 O O . ASN A 1 118 ? 37.773 15.164 -50.009 1.00 31.80 118 ASN A O 1
ATOM 928 N N . ALA A 1 119 ? 39.386 15.739 -48.668 1.00 33.94 119 ALA A N 1
ATOM 929 C CA . ALA A 1 119 ? 40.746 16.059 -48.245 1.00 33.94 119 ALA A CA 1
ATOM 930 C C . ALA A 1 119 ? 40.848 16.376 -46.733 1.00 33.94 119 ALA A C 1
ATOM 932 O O . ALA A 1 119 ? 39.873 16.674 -46.050 1.00 33.94 119 ALA A O 1
ATOM 933 N N . SER A 1 120 ? 42.087 16.300 -46.267 1.00 37.91 12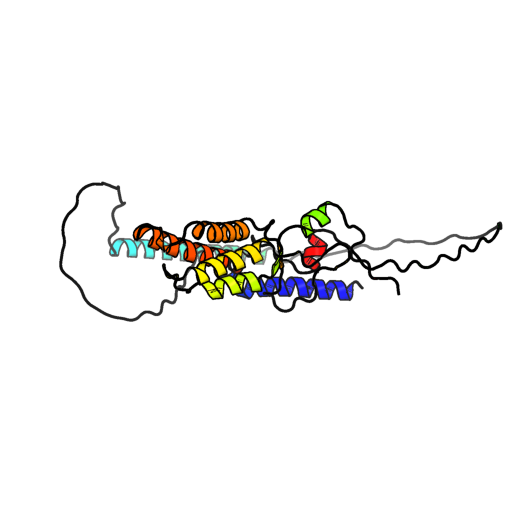0 SER A N 1
ATOM 934 C CA . SER A 1 120 ? 42.640 16.466 -44.926 1.00 37.91 120 SER A CA 1
ATOM 935 C C . SER A 1 120 ? 42.379 17.818 -44.247 1.00 37.91 120 SER A C 1
ATOM 937 O O . SER A 1 120 ? 42.604 18.862 -44.853 1.00 37.91 120 SER A O 1
ATOM 939 N N . SER A 1 121 ? 42.124 17.802 -42.935 1.00 35.34 121 SER A N 1
ATOM 940 C CA . SER A 1 121 ? 42.619 18.841 -42.018 1.00 35.34 121 SER A CA 1
ATOM 941 C C . SER A 1 121 ? 42.697 18.348 -40.566 1.00 35.34 121 SER A C 1
ATOM 943 O O . SER A 1 121 ? 41.727 17.906 -39.962 1.00 35.34 121 SER A O 1
ATOM 945 N N . SER A 1 122 ? 43.928 18.422 -40.055 1.00 36.66 122 SER A N 1
ATOM 946 C CA . SER A 1 122 ? 44.333 18.664 -38.666 1.00 36.66 122 SER A CA 1
ATOM 947 C C . SER A 1 122 ? 43.594 17.936 -37.539 1.00 36.66 122 SER A C 1
ATOM 949 O O . SER A 1 122 ? 42.583 18.378 -37.003 1.00 36.66 122 SER A O 1
ATOM 951 N N . SER A 1 123 ? 44.273 16.889 -37.087 1.00 41.94 123 SER A N 1
ATOM 952 C CA . SER A 1 123 ? 44.322 16.392 -35.720 1.00 41.94 123 SER A CA 1
ATOM 953 C C . SER A 1 123 ? 44.318 17.489 -34.643 1.00 41.94 123 SER A C 1
ATOM 955 O O . SER A 1 123 ? 45.335 18.134 -34.389 1.00 41.94 123 SER A O 1
ATOM 957 N N . THR A 1 124 ? 43.221 17.574 -33.902 1.00 36.56 124 THR A N 1
ATOM 958 C CA . THR A 1 124 ? 43.255 17.759 -32.450 1.00 36.56 124 THR A CA 1
ATOM 959 C C . THR A 1 124 ? 42.598 16.529 -31.845 1.00 36.56 124 THR A C 1
ATOM 961 O O . THR A 1 124 ? 41.378 16.409 -31.773 1.00 36.56 124 THR A O 1
ATOM 964 N N . ALA A 1 125 ? 43.429 15.564 -31.451 1.00 42.03 125 ALA A N 1
ATOM 965 C CA . ALA A 1 125 ? 43.005 14.497 -30.564 1.00 42.03 125 ALA A CA 1
ATOM 966 C C . ALA A 1 125 ? 42.660 15.143 -29.217 1.00 42.03 125 ALA A C 1
ATOM 968 O O . ALA A 1 125 ? 43.499 15.251 -28.326 1.00 42.03 125 ALA A O 1
ATOM 969 N N . ALA A 1 126 ? 41.419 15.614 -29.084 1.00 45.44 126 ALA A N 1
ATOM 970 C CA . ALA A 1 126 ? 40.796 15.673 -27.783 1.00 45.44 126 ALA A CA 1
ATOM 971 C C . ALA A 1 126 ? 40.836 14.233 -27.277 1.00 45.44 126 ALA A C 1
ATOM 973 O O . ALA A 1 126 ? 40.159 13.354 -27.815 1.00 45.44 126 ALA A O 1
ATOM 974 N N . VAL A 1 127 ? 41.701 13.975 -26.298 1.00 42.72 127 VAL A N 1
ATOM 975 C CA . VAL A 1 127 ? 41.551 12.819 -25.429 1.00 42.72 127 VAL A CA 1
ATOM 976 C C . VAL A 1 127 ? 40.150 12.979 -24.861 1.00 42.72 127 VAL A C 1
ATOM 978 O O . VAL A 1 127 ? 39.928 13.781 -23.959 1.00 42.72 127 VAL A O 1
ATOM 981 N N . ALA A 1 128 ? 39.179 12.301 -25.474 1.00 45.75 128 ALA A N 1
ATOM 982 C CA . ALA A 1 128 ? 37.897 12.059 -24.863 1.00 45.75 128 ALA A CA 1
ATOM 983 C C . ALA A 1 128 ? 38.239 11.216 -23.643 1.00 45.75 128 ALA A C 1
ATOM 985 O O . ALA A 1 128 ? 38.375 9.995 -23.724 1.00 45.75 128 ALA A O 1
ATOM 986 N N . THR A 1 129 ? 38.502 11.893 -22.528 1.00 42.59 129 THR A N 1
ATOM 987 C CA . THR A 1 129 ? 38.436 11.300 -21.209 1.00 42.59 129 THR A CA 1
ATOM 988 C C . THR A 1 129 ? 37.083 10.617 -21.211 1.00 42.59 129 THR A C 1
ATOM 990 O O . THR A 1 129 ? 36.059 11.298 -21.262 1.00 42.59 129 THR A O 1
ATOM 993 N N . LYS A 1 130 ? 37.077 9.283 -21.303 1.00 52.84 130 LYS A N 1
ATOM 994 C CA . LYS A 1 130 ? 35.873 8.485 -21.114 1.00 52.84 130 LYS A CA 1
ATOM 995 C C . LYS A 1 130 ? 35.419 8.812 -19.703 1.00 52.84 130 LYS A C 1
ATOM 997 O O . LYS A 1 130 ? 35.929 8.253 -18.736 1.00 52.84 130 LYS A O 1
ATOM 1002 N N . SER A 1 131 ? 34.569 9.821 -19.569 1.00 54.72 131 SER A N 1
ATOM 1003 C CA . SER A 1 131 ? 33.882 10.093 -18.327 1.00 54.72 131 SER A CA 1
ATOM 1004 C C . SER A 1 131 ? 33.011 8.871 -18.126 1.00 54.72 131 SER A C 1
ATOM 1006 O O . SER A 1 131 ? 32.024 8.734 -18.846 1.00 54.72 131 SER A O 1
ATOM 1008 N N . SER A 1 132 ? 33.413 7.954 -17.240 1.00 64.31 132 SER A N 1
ATOM 1009 C CA . SER A 1 132 ? 32.581 6.804 -16.904 1.00 64.31 132 SER A CA 1
ATOM 1010 C C . SER A 1 132 ? 31.250 7.373 -16.429 1.00 64.31 132 SER A C 1
ATOM 1012 O O . SER A 1 132 ? 31.177 7.983 -15.356 1.00 64.31 132 SER A O 1
ATOM 1014 N N . SER A 1 133 ? 30.218 7.294 -17.263 1.00 75.88 133 SER A N 1
ATOM 1015 C CA . SER A 1 133 ? 28.906 7.794 -16.890 1.00 75.88 133 SER A CA 1
ATOM 1016 C C . SER A 1 133 ? 28.411 6.912 -15.746 1.00 75.88 133 SER A C 1
ATOM 1018 O O . SER A 1 133 ? 28.320 5.696 -15.930 1.00 75.88 133 SER A O 1
ATOM 1020 N N . PRO A 1 134 ? 28.133 7.469 -14.554 1.00 86.50 134 PRO A N 1
ATOM 1021 C CA . PRO A 1 134 ? 27.629 6.668 -13.451 1.00 86.50 134 PRO A CA 1
ATOM 1022 C C . PRO A 1 134 ? 26.273 6.075 -13.833 1.00 86.50 134 PRO A C 1
ATOM 1024 O O . PRO A 1 134 ? 25.469 6.753 -14.482 1.00 86.50 134 PRO A O 1
ATOM 1027 N N . ALA A 1 135 ? 26.018 4.840 -13.394 1.00 93.19 135 ALA A N 1
ATOM 1028 C CA . ALA A 1 135 ? 24.757 4.153 -13.645 1.00 93.19 135 ALA A CA 1
ATOM 1029 C C . ALA A 1 135 ? 23.552 4.986 -13.168 1.00 93.19 135 ALA A C 1
ATOM 1031 O O . ALA A 1 135 ? 23.651 5.816 -12.250 1.00 93.19 135 ALA A O 1
ATOM 1032 N N . GLY A 1 136 ? 22.410 4.791 -13.815 1.00 95.25 136 GLY A N 1
ATOM 1033 C CA . GLY A 1 136 ? 21.191 5.512 -13.473 1.00 95.25 136 GLY A CA 1
ATOM 1034 C C . GLY A 1 136 ? 20.124 5.451 -14.551 1.00 95.25 136 GLY A C 1
ATOM 1035 O O . GLY A 1 136 ? 20.357 4.978 -15.663 1.00 95.25 136 GLY A O 1
ATOM 1036 N N . TYR A 1 137 ? 18.947 5.981 -14.235 1.00 96.81 137 TYR A N 1
ATOM 1037 C CA . TYR A 1 137 ? 17.900 6.172 -15.232 1.00 96.81 137 TYR A CA 1
ATOM 1038 C C . TYR A 1 137 ? 18.229 7.362 -16.141 1.00 96.81 137 TYR A C 1
ATOM 1040 O O . TYR A 1 137 ? 18.360 8.497 -15.672 1.00 96.81 137 TYR A O 1
ATOM 1048 N N . SER A 1 138 ? 18.343 7.108 -17.445 1.00 95.12 138 SER A N 1
ATOM 1049 C CA . SER A 1 138 ? 18.770 8.095 -18.451 1.00 95.12 138 SER A CA 1
ATOM 1050 C C . SER A 1 138 ? 17.725 9.168 -18.732 1.00 95.12 138 SER A C 1
ATOM 1052 O O . SER A 1 138 ? 18.051 10.312 -19.038 1.00 95.12 138 SER A O 1
ATOM 1054 N N . ASN A 1 139 ? 16.456 8.799 -18.599 1.00 95.50 139 ASN A N 1
ATOM 1055 C CA . ASN A 1 139 ? 15.294 9.621 -18.896 1.00 95.50 139 ASN A CA 1
ATOM 1056 C C . ASN A 1 139 ? 14.537 10.034 -17.623 1.00 95.50 139 ASN A C 1
ATOM 1058 O O . ASN A 1 139 ? 13.308 10.166 -17.605 1.00 95.50 139 ASN A O 1
ATOM 1062 N N . TRP A 1 140 ? 15.280 10.237 -16.532 1.00 96.88 140 TRP A N 1
ATOM 1063 C CA . TRP A 1 140 ? 14.732 10.743 -15.281 1.00 96.88 140 TRP A CA 1
ATOM 1064 C C . TRP A 1 140 ? 14.118 12.140 -15.462 1.00 96.88 140 TRP A C 1
ATOM 1066 O O . TRP A 1 140 ? 14.657 12.989 -16.169 1.00 96.88 140 TRP A O 1
ATOM 1076 N N . SER A 1 141 ? 12.980 12.390 -14.814 1.00 96.81 141 SER A N 1
ATOM 1077 C CA . SER A 1 141 ? 12.229 13.641 -14.941 1.00 96.81 141 SER A CA 1
ATOM 1078 C C . SER A 1 141 ? 11.625 14.047 -13.598 1.00 96.81 141 SER A C 1
ATOM 1080 O O . SER A 1 141 ? 11.585 13.250 -12.657 1.00 96.81 141 SER A O 1
ATOM 1082 N N . ASN A 1 142 ? 11.086 15.266 -13.519 1.00 97.00 142 ASN A N 1
ATOM 1083 C CA . ASN A 1 142 ? 10.392 15.748 -12.320 1.00 97.00 142 ASN A CA 1
ATOM 1084 C C . ASN A 1 142 ? 9.212 14.847 -11.922 1.00 97.00 142 ASN A C 1
ATOM 1086 O O . ASN A 1 142 ? 8.957 14.676 -10.735 1.00 97.00 142 ASN A O 1
ATOM 1090 N N . HIS A 1 143 ? 8.535 14.212 -12.888 1.00 96.44 143 HIS A N 1
ATOM 1091 C CA . HIS A 1 143 ? 7.462 13.261 -12.588 1.00 96.44 143 HIS A CA 1
ATOM 1092 C C . HIS A 1 143 ? 7.980 12.044 -11.805 1.00 96.44 143 HIS A C 1
ATOM 1094 O O . HIS A 1 143 ? 7.351 11.610 -10.842 1.00 96.44 143 HIS A O 1
ATOM 1100 N N . HIS A 1 144 ? 9.159 11.535 -12.172 1.00 96.94 144 HIS A N 1
ATOM 1101 C CA . HIS A 1 144 ? 9.805 10.415 -11.485 1.00 96.94 144 HIS A CA 1
ATOM 1102 C C . HIS A 1 144 ? 10.307 10.817 -10.093 1.00 96.94 144 HIS A C 1
ATOM 1104 O O . HIS A 1 144 ? 10.173 10.041 -9.151 1.00 96.94 144 HIS A O 1
ATOM 1110 N N . ALA A 1 145 ? 10.796 12.052 -9.932 1.00 96.62 145 ALA A N 1
ATOM 1111 C CA . ALA A 1 145 ? 11.147 12.599 -8.621 1.00 96.62 145 ALA A CA 1
ATOM 1112 C C . ALA A 1 145 ? 9.924 12.690 -7.691 1.00 96.62 145 ALA A C 1
ATOM 1114 O O . ALA A 1 145 ? 9.995 12.265 -6.539 1.00 96.62 145 ALA A O 1
ATOM 1115 N N . THR A 1 146 ? 8.775 13.159 -8.194 1.00 96.75 146 THR A N 1
ATOM 1116 C CA . THR A 1 146 ? 7.519 13.146 -7.429 1.00 96.75 146 THR A CA 1
ATOM 1117 C C . THR A 1 146 ? 7.102 11.722 -7.072 1.00 96.75 146 THR A C 1
ATOM 1119 O O . THR A 1 146 ? 6.765 11.465 -5.922 1.00 96.75 146 THR A O 1
ATOM 1122 N N . LEU A 1 147 ? 7.174 10.777 -8.012 1.00 95.56 147 LEU A N 1
ATOM 1123 C CA . LEU A 1 147 ? 6.848 9.370 -7.760 1.00 95.56 147 LEU A CA 1
ATOM 1124 C C . LEU A 1 147 ? 7.757 8.737 -6.687 1.00 95.56 147 LEU A C 1
ATOM 1126 O O . LEU A 1 147 ? 7.278 8.008 -5.822 1.00 95.56 147 LEU A O 1
ATOM 1130 N N . CYS A 1 148 ? 9.052 9.050 -6.717 1.00 96.31 148 CYS A N 1
ATOM 1131 C CA . CYS A 1 148 ? 10.043 8.631 -5.724 1.00 96.31 148 CYS A CA 1
ATOM 1132 C C . CYS A 1 148 ? 9.764 9.211 -4.324 1.00 96.31 148 CYS A C 1
ATOM 1134 O O . CYS A 1 148 ? 10.119 8.600 -3.321 1.00 96.31 148 CYS A O 1
ATOM 1136 N N . SER A 1 149 ? 9.129 10.384 -4.246 1.00 95.62 149 SER A N 1
ATOM 1137 C CA . SER A 1 149 ? 8.744 11.015 -2.975 1.00 95.62 149 SER A CA 1
ATOM 1138 C C . SER A 1 149 ? 7.443 10.474 -2.371 1.00 95.62 149 SER A C 1
ATOM 1140 O O . SER A 1 149 ? 7.118 10.809 -1.235 1.00 95.62 149 SER A O 1
ATOM 1142 N N . GLN A 1 150 ? 6.686 9.664 -3.120 1.00 95.69 150 GLN A N 1
ATOM 1143 C CA . GLN A 1 150 ? 5.482 9.011 -2.604 1.00 95.69 150 GLN A CA 1
ATOM 1144 C C . GLN A 1 150 ? 5.847 7.879 -1.645 1.00 95.69 150 GLN A C 1
ATOM 1146 O O . GLN A 1 150 ? 6.986 7.418 -1.618 1.00 95.69 150 GLN A O 1
ATOM 1151 N N . SER A 1 151 ? 4.865 7.415 -0.877 1.00 96.12 151 SER A N 1
ATOM 1152 C CA . SER A 1 151 ? 5.074 6.322 0.066 1.00 96.12 151 SER A CA 1
ATOM 1153 C C . SER A 1 151 ? 5.040 4.967 -0.641 1.00 96.12 151 SER A C 1
ATOM 1155 O O . SER A 1 151 ? 4.088 4.664 -1.366 1.00 96.12 151 SER A O 1
ATOM 1157 N N . TRP A 1 152 ? 6.066 4.150 -0.418 1.00 96.94 152 TRP A N 1
ATOM 1158 C CA . TRP A 1 152 ? 6.210 2.811 -0.993 1.00 96.94 152 TRP A CA 1
ATOM 1159 C C . TRP A 1 152 ? 6.463 1.779 0.089 1.00 96.94 152 TRP A C 1
ATOM 1161 O O . TRP A 1 152 ? 7.180 2.044 1.050 1.00 96.94 152 TRP A O 1
ATOM 1171 N N . VAL A 1 153 ? 5.906 0.588 -0.101 1.00 96.06 153 VAL A N 1
ATOM 1172 C CA . VAL A 1 153 ? 6.088 -0.519 0.833 1.00 96.06 153 VAL A CA 1
ATOM 1173 C C . VAL A 1 153 ? 6.013 -1.858 0.106 1.00 96.06 153 VAL A C 1
ATOM 1175 O O . VAL A 1 153 ? 5.361 -1.964 -0.937 1.00 96.06 153 VAL A O 1
ATOM 1178 N N . ALA A 1 154 ? 6.684 -2.877 0.635 1.00 94.12 154 ALA A N 1
ATOM 1179 C CA . ALA A 1 154 ? 6.481 -4.251 0.197 1.00 94.12 154 ALA A CA 1
ATOM 1180 C C . ALA A 1 154 ? 5.135 -4.791 0.708 1.00 94.12 154 ALA A C 1
ATOM 1182 O O . ALA A 1 154 ? 4.670 -4.439 1.795 1.00 94.12 154 ALA A O 1
ATOM 1183 N N . ILE A 1 155 ? 4.507 -5.679 -0.059 1.00 92.75 155 ILE A N 1
ATOM 1184 C CA . ILE A 1 155 ? 3.244 -6.303 0.349 1.00 92.75 155 ILE A CA 1
ATOM 1185 C C . ILE A 1 155 ? 3.408 -7.148 1.614 1.00 92.75 155 ILE A C 1
ATOM 1187 O O . ILE A 1 155 ? 2.510 -7.161 2.453 1.00 92.75 155 ILE A O 1
ATOM 1191 N N . SER A 1 156 ? 4.557 -7.795 1.788 1.00 93.56 156 SER A N 1
ATOM 1192 C CA . SER A 1 156 ? 4.902 -8.575 2.975 1.00 93.56 156 SER A CA 1
ATOM 1193 C C . SER A 1 156 ? 4.778 -7.758 4.258 1.00 93.56 156 SER A C 1
ATOM 1195 O O . SER A 1 156 ? 4.269 -8.274 5.246 1.00 93.56 156 SER A O 1
ATOM 1197 N N . GLU A 1 157 ? 5.142 -6.473 4.255 1.00 95.62 157 GLU A N 1
ATOM 1198 C CA . GLU A 1 157 ? 4.991 -5.609 5.434 1.00 95.62 157 GLU A CA 1
ATOM 1199 C C . GLU A 1 157 ? 3.520 -5.296 5.740 1.00 95.62 157 GLU A C 1
ATOM 1201 O O . GLU A 1 157 ? 3.111 -5.301 6.903 1.00 95.62 157 GLU A O 1
ATOM 1206 N N . LEU A 1 158 ? 2.701 -5.068 4.708 1.00 95.31 158 LEU A N 1
ATOM 1207 C CA . LEU A 1 158 ? 1.263 -4.851 4.880 1.00 95.31 158 LEU A CA 1
ATOM 1208 C C . LEU A 1 158 ? 0.554 -6.121 5.366 1.00 95.31 158 LEU A C 1
ATOM 1210 O O . LEU A 1 158 ? -0.285 -6.055 6.265 1.00 95.31 158 LEU A O 1
ATOM 1214 N N . MET A 1 159 ? 0.901 -7.275 4.792 1.00 93.62 159 MET A N 1
ATOM 1215 C CA . MET A 1 159 ? 0.366 -8.574 5.199 1.00 93.62 159 MET A CA 1
ATOM 1216 C C . MET A 1 159 ? 0.811 -8.931 6.615 1.00 93.62 159 MET A C 1
ATOM 1218 O O . MET A 1 159 ? -0.031 -9.317 7.417 1.00 93.62 159 MET A O 1
ATOM 1222 N N . TYR A 1 160 ? 2.078 -8.691 6.963 1.00 95.88 160 TYR A N 1
ATOM 1223 C CA . TYR A 1 160 ? 2.590 -8.875 8.319 1.00 95.88 160 TYR A CA 1
ATOM 1224 C C . TYR A 1 160 ? 1.831 -8.018 9.335 1.00 95.88 160 TYR A C 1
ATOM 1226 O O . TYR A 1 160 ? 1.437 -8.517 10.389 1.00 95.88 160 TYR A O 1
ATOM 1234 N N . PHE A 1 161 ? 1.570 -6.745 9.016 1.00 97.50 161 PHE A N 1
ATOM 1235 C CA . PHE A 1 161 ? 0.736 -5.890 9.858 1.00 97.50 161 PHE A CA 1
ATOM 1236 C C . PHE A 1 161 ? -0.674 -6.478 10.032 1.00 97.50 161 PHE A C 1
ATOM 1238 O O . PHE A 1 161 ? -1.184 -6.536 11.153 1.00 97.50 161 PHE A O 1
ATOM 1245 N N . CYS A 1 162 ? -1.296 -6.950 8.946 1.00 96.38 162 CYS A N 1
ATOM 1246 C CA . CYS A 1 162 ? -2.611 -7.585 9.013 1.00 96.38 162 CYS A CA 1
ATOM 1247 C C . CYS A 1 162 ? -2.580 -8.842 9.891 1.00 96.38 162 CYS A C 1
ATOM 1249 O O . CYS A 1 162 ? -3.348 -8.919 10.845 1.00 96.38 162 CYS A O 1
ATOM 1251 N N . ASP A 1 163 ? -1.660 -9.775 9.639 1.00 95.50 163 ASP A N 1
ATOM 1252 C CA . ASP A 1 163 ? -1.504 -11.023 10.395 1.00 95.50 163 ASP A CA 1
ATOM 1253 C C . ASP A 1 163 ? -1.264 -10.759 11.889 1.00 95.50 163 ASP A C 1
ATOM 1255 O O . ASP A 1 163 ? -1.852 -11.416 12.751 1.00 95.50 163 ASP A O 1
ATOM 1259 N N . LYS A 1 164 ? -0.435 -9.759 12.212 1.00 97.19 164 LYS A N 1
ATOM 1260 C CA . LYS A 1 164 ? -0.126 -9.375 13.593 1.00 97.19 164 LYS A CA 1
ATOM 1261 C C . LYS A 1 164 ? -1.363 -8.878 14.342 1.00 97.19 164 LYS A C 1
ATOM 1263 O O . LYS A 1 164 ? -1.514 -9.156 15.533 1.00 97.19 164 LYS A O 1
ATOM 1268 N N . TYR A 1 165 ? -2.252 -8.139 13.681 1.00 97.12 165 TYR A N 1
ATOM 1269 C CA . TYR A 1 165 ? -3.332 -7.416 14.358 1.00 97.12 165 TYR A CA 1
ATOM 1270 C C . TYR A 1 165 ? -4.750 -7.938 14.100 1.00 97.12 165 TYR A C 1
ATOM 1272 O O . TYR A 1 165 ? -5.662 -7.527 14.819 1.00 97.12 165 TYR A O 1
ATOM 1280 N N . GLU A 1 166 ? -4.949 -8.870 13.164 1.00 94.31 166 GLU A N 1
ATOM 1281 C CA . GLU A 1 166 ? -6.267 -9.411 12.792 1.00 94.31 166 GLU A CA 1
ATOM 1282 C C . GLU A 1 166 ? -7.048 -9.921 14.010 1.00 94.31 166 GLU A C 1
ATOM 1284 O O . GLU A 1 166 ? -8.197 -9.529 14.228 1.00 94.31 166 GLU A O 1
ATOM 1289 N N . PHE A 1 167 ? -6.380 -10.696 14.869 1.00 92.44 167 PHE A N 1
ATOM 1290 C CA . PHE A 1 167 ? -6.970 -11.311 16.064 1.00 92.44 167 PHE A CA 1
ATOM 1291 C C . PHE A 1 167 ? -6.466 -10.702 17.381 1.00 92.44 167 PHE A C 1
ATOM 1293 O O . PHE A 1 167 ? -6.724 -11.238 18.462 1.00 92.44 167 PHE A O 1
ATOM 1300 N N . THR A 1 168 ? -5.745 -9.578 17.322 1.00 93.62 168 THR A N 1
ATOM 1301 C CA . THR A 1 168 ? -5.171 -8.957 18.523 1.00 93.62 168 THR A CA 1
ATOM 1302 C C . THR A 1 168 ? -6.264 -8.343 19.394 1.00 93.62 168 THR A C 1
ATOM 1304 O O . THR A 1 168 ? -6.988 -7.441 18.983 1.00 93.62 168 THR A O 1
ATOM 1307 N N . THR A 1 169 ? -6.360 -8.780 20.649 1.00 92.50 169 THR A N 1
ATOM 1308 C CA . THR A 1 169 ? -7.321 -8.197 21.592 1.00 92.50 169 THR A CA 1
ATOM 1309 C C . THR A 1 169 ? -6.849 -6.819 22.045 1.00 92.50 169 THR A C 1
ATOM 1311 O O . THR A 1 169 ? -5.883 -6.692 22.793 1.00 92.50 169 THR A O 1
ATOM 1314 N N . LEU A 1 170 ? -7.573 -5.772 21.655 1.00 93.75 170 LEU A N 1
ATOM 1315 C CA . LEU A 1 170 ? -7.319 -4.427 22.164 1.00 93.75 170 LEU A CA 1
ATOM 1316 C C . LEU A 1 170 ? -7.832 -4.311 23.602 1.00 93.75 170 LEU A C 1
ATOM 1318 O O . LEU A 1 170 ? -9.017 -4.542 23.848 1.00 93.75 170 LEU A O 1
ATOM 1322 N N . SER A 1 171 ? -6.990 -3.879 24.539 1.00 92.44 171 SER A N 1
ATOM 1323 C CA . SER A 1 171 ? -7.364 -3.588 25.932 1.00 92.44 171 SER A CA 1
ATOM 1324 C C . SER A 1 171 ? -7.543 -2.084 26.149 1.00 92.44 171 SER A C 1
ATOM 1326 O O . SER A 1 171 ? -6.837 -1.279 25.560 1.00 92.44 171 SER A O 1
ATOM 1328 N N . THR A 1 172 ? -8.469 -1.643 27.011 1.00 92.25 172 THR A N 1
ATOM 1329 C CA . THR A 1 172 ? -8.588 -0.201 27.337 1.00 92.25 172 THR A CA 1
ATOM 1330 C C . THR A 1 172 ? -7.363 0.371 28.040 1.00 92.25 172 THR A C 1
ATOM 1332 O O . THR A 1 172 ? -7.141 1.578 27.973 1.00 92.25 172 THR A O 1
ATOM 1335 N N . ARG A 1 173 ? -6.607 -0.475 28.747 1.00 91.25 173 ARG A N 1
ATOM 1336 C CA . ARG A 1 173 ? -5.468 -0.071 29.581 1.00 91.25 173 ARG A CA 1
ATOM 1337 C C . ARG A 1 173 ? -4.138 -0.143 28.841 1.00 91.25 173 ARG A C 1
ATOM 1339 O O . ARG A 1 173 ? -3.158 0.427 29.307 1.00 91.25 173 ARG A O 1
ATOM 1346 N N . ASP A 1 174 ? -4.111 -0.818 27.698 1.00 92.44 174 ASP A N 1
ATOM 1347 C CA . ASP A 1 174 ? -2.889 -1.062 26.947 1.00 92.44 174 ASP A CA 1
ATOM 1348 C C . ASP A 1 174 ? -2.614 0.059 25.941 1.00 92.44 174 ASP A C 1
ATOM 1350 O O . ASP A 1 174 ? -2.779 -0.070 24.729 1.00 92.44 174 ASP A O 1
ATOM 1354 N N . LEU A 1 175 ? -2.226 1.217 26.474 1.00 92.19 175 LEU A N 1
ATOM 1355 C CA . LEU A 1 175 ? -1.885 2.367 25.643 1.00 92.19 175 LEU A CA 1
ATOM 1356 C C . LEU A 1 175 ? -0.622 2.119 24.806 1.00 92.19 175 LEU A C 1
ATOM 1358 O O . LEU A 1 175 ? -0.496 2.704 23.732 1.00 92.19 175 LEU A O 1
ATOM 1362 N N . LYS A 1 176 ? 0.280 1.250 25.276 1.00 94.25 176 LYS A N 1
ATOM 1363 C CA . LYS A 1 176 ? 1.525 0.923 24.583 1.00 94.25 176 LYS A CA 1
ATOM 1364 C C . LYS A 1 176 ? 1.228 0.235 23.253 1.00 94.25 176 LYS A C 1
ATOM 1366 O O . LYS A 1 176 ? 1.644 0.751 22.222 1.00 94.25 176 LYS A O 1
ATOM 1371 N N . THR A 1 177 ? 0.417 -0.823 23.255 1.00 94.38 177 THR A N 1
ATOM 1372 C CA . THR A 1 177 ? 0.021 -1.507 22.014 1.00 94.38 177 THR A CA 1
ATOM 1373 C C . THR A 1 177 ? -0.708 -0.567 21.051 1.00 94.38 177 THR A C 1
ATOM 1375 O O . THR A 1 177 ? -0.443 -0.580 19.854 1.00 94.38 177 THR A O 1
ATOM 1378 N N . HIS A 1 178 ? -1.578 0.324 21.544 1.00 95.00 178 HIS A N 1
ATOM 1379 C CA . HIS A 1 178 ? -2.227 1.320 20.677 1.00 95.00 178 HIS A CA 1
ATOM 1380 C C . HIS A 1 178 ? -1.222 2.269 20.007 1.00 95.00 178 HIS A C 1
ATOM 1382 O O . HIS A 1 178 ? -1.380 2.615 18.837 1.00 95.00 178 HIS A O 1
ATOM 1388 N N . GLN A 1 179 ? -0.198 2.710 20.742 1.00 95.44 179 GLN A N 1
ATOM 1389 C CA . GLN A 1 179 ? 0.858 3.566 20.202 1.00 95.44 179 GLN A CA 1
ATOM 1390 C C . GLN A 1 179 ? 1.742 2.816 19.205 1.00 95.44 179 GLN A C 1
ATOM 1392 O O . GLN A 1 179 ? 2.091 3.394 18.179 1.00 95.44 179 GLN A O 1
ATOM 1397 N N . GLU A 1 180 ? 2.055 1.546 19.468 1.00 97.00 180 GLU A N 1
ATOM 1398 C CA . GLU A 1 180 ? 2.793 0.673 18.547 1.00 97.00 180 GLU A CA 1
ATOM 1399 C C . GLU A 1 180 ? 2.033 0.487 17.231 1.00 97.00 180 GLU A C 1
ATOM 1401 O O . GLU A 1 180 ? 2.601 0.735 16.171 1.00 97.00 180 GLU A O 1
ATOM 1406 N N . ILE A 1 181 ? 0.726 0.199 17.287 1.00 97.56 181 ILE A N 1
ATOM 1407 C CA . ILE A 1 181 ? -0.135 0.131 16.096 1.00 97.56 181 ILE A CA 1
ATOM 1408 C C . ILE A 1 181 ? -0.053 1.436 15.295 1.00 97.56 181 ILE A C 1
ATOM 1410 O O . ILE A 1 181 ? 0.182 1.418 14.089 1.00 97.56 181 ILE A O 1
ATOM 1414 N N . VAL A 1 182 ? -0.232 2.591 15.949 1.00 97.50 182 VAL A N 1
ATOM 1415 C CA . VAL A 1 182 ? -0.182 3.894 15.264 1.00 97.50 182 VAL A CA 1
ATOM 1416 C C . VAL A 1 182 ? 1.201 4.164 14.668 1.00 97.50 182 VAL A C 1
ATOM 1418 O O . VAL A 1 182 ? 1.288 4.720 13.573 1.00 97.50 182 VAL A O 1
ATOM 1421 N N . ALA A 1 183 ? 2.273 3.802 15.370 1.00 98.06 183 ALA A N 1
ATOM 1422 C CA . ALA A 1 183 ? 3.639 3.983 14.897 1.00 98.06 183 ALA A CA 1
ATOM 1423 C C . ALA A 1 183 ? 3.932 3.111 13.669 1.00 98.06 183 ALA A C 1
ATOM 1425 O O . ALA A 1 183 ? 4.455 3.626 12.684 1.00 98.06 183 ALA A O 1
ATOM 1426 N N . GLU A 1 184 ? 3.532 1.838 13.689 1.00 98.06 184 GLU A N 1
ATOM 1427 C CA . GLU A 1 184 ? 3.675 0.926 12.550 1.00 98.06 184 GLU A CA 1
ATOM 1428 C C . GLU A 1 184 ? 2.886 1.420 11.336 1.00 98.06 184 GLU A C 1
ATOM 1430 O O . GLU A 1 184 ? 3.439 1.532 10.246 1.00 98.06 184 GLU A O 1
ATOM 1435 N N . VAL A 1 185 ? 1.627 1.831 11.518 1.00 98.12 185 VAL A N 1
ATOM 1436 C CA . VAL A 1 185 ? 0.826 2.368 10.407 1.00 98.12 185 VAL A CA 1
ATOM 1437 C C . VAL A 1 185 ? 1.432 3.652 9.839 1.00 98.12 185 VAL A C 1
ATOM 1439 O O . VAL A 1 185 ? 1.428 3.857 8.626 1.00 98.12 185 VAL A O 1
ATOM 1442 N N . ARG A 1 186 ? 1.998 4.522 10.684 1.00 97.81 186 ARG A N 1
ATOM 1443 C CA . ARG A 1 186 ? 2.733 5.704 10.209 1.00 97.81 186 ARG A CA 1
ATOM 1444 C C . ARG A 1 186 ? 3.998 5.326 9.449 1.00 97.81 186 ARG A C 1
ATOM 1446 O O . ARG A 1 186 ? 4.286 5.978 8.452 1.00 97.81 186 ARG A O 1
ATOM 1453 N N .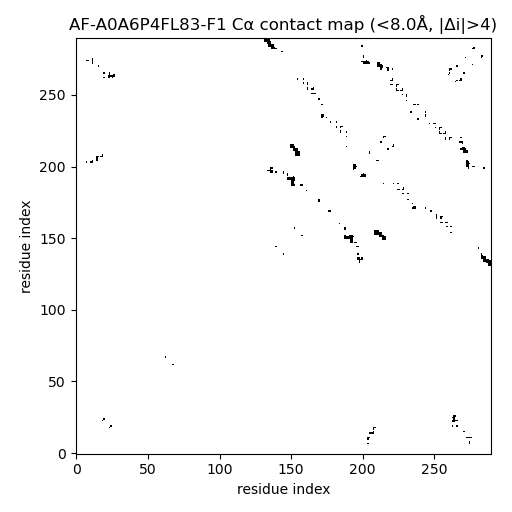 ALA A 1 187 ? 4.721 4.295 9.884 1.00 97.56 187 ALA A N 1
ATOM 1454 C CA . ALA A 1 187 ? 5.883 3.790 9.163 1.00 97.56 187 ALA A CA 1
ATOM 1455 C C . ALA A 1 187 ? 5.480 3.335 7.752 1.00 97.56 187 ALA A C 1
ATOM 1457 O O . ALA A 1 187 ? 6.055 3.836 6.789 1.00 97.56 187 ALA A O 1
ATOM 1458 N N . LEU A 1 188 ? 4.409 2.540 7.624 1.00 97.12 188 LEU A N 1
ATOM 1459 C CA . LEU A 1 188 ? 3.842 2.114 6.335 1.00 97.12 188 LEU A CA 1
ATOM 1460 C C . LEU A 1 188 ? 3.439 3.312 5.451 1.00 97.12 188 LEU A C 1
ATOM 1462 O O . LEU 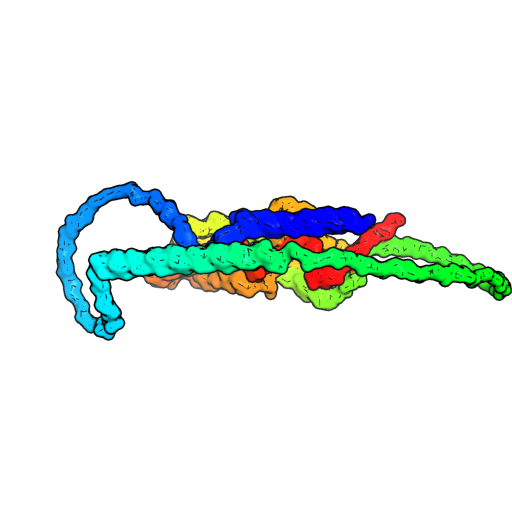A 1 188 ? 3.784 3.375 4.273 1.00 97.12 188 LEU A O 1
ATOM 1466 N N . LEU A 1 189 ? 2.765 4.313 6.030 1.00 96.88 189 LEU A N 1
ATOM 1467 C CA . LEU A 1 189 ? 2.367 5.548 5.337 1.00 96.88 189 LEU A CA 1
ATOM 1468 C C . LEU A 1 189 ? 3.541 6.480 4.992 1.00 96.88 189 LEU A C 1
ATOM 1470 O O . LEU A 1 189 ? 3.345 7.443 4.256 1.00 96.88 189 LEU A O 1
ATOM 1474 N N . SER A 1 190 ? 4.741 6.221 5.509 1.00 95.94 190 SER A N 1
ATOM 1475 C CA . SER A 1 190 ? 5.962 7.008 5.269 1.00 95.94 190 SER A CA 1
ATOM 1476 C C . SER A 1 190 ? 7.078 6.197 4.600 1.00 95.94 190 SER A C 1
ATOM 1478 O O . SER A 1 190 ? 8.226 6.644 4.555 1.00 95.94 190 SER A O 1
ATOM 1480 N N . GLY A 1 191 ? 6.748 5.000 4.104 1.00 93.88 191 GLY A N 1
ATOM 1481 C CA . GLY A 1 191 ? 7.701 4.087 3.487 1.00 93.88 191 GLY A CA 1
ATOM 1482 C C . GLY A 1 191 ? 8.415 4.727 2.298 1.00 93.88 191 GLY A C 1
ATOM 1483 O O . GLY A 1 191 ? 7.821 5.478 1.527 1.00 93.88 191 GLY A O 1
ATOM 1484 N N . LYS A 1 192 ? 9.715 4.474 2.158 1.00 95.75 192 LYS A N 1
ATOM 1485 C CA . LYS A 1 192 ? 10.539 5.111 1.124 1.00 95.75 192 LYS A CA 1
ATOM 1486 C C . LYS A 1 192 ? 10.480 4.327 -0.179 1.00 95.75 192 LYS A C 1
ATOM 1488 O O . LYS A 1 192 ? 10.473 3.098 -0.163 1.00 95.75 192 LYS A O 1
ATOM 1493 N N . ALA A 1 193 ? 10.519 5.040 -1.303 1.00 96.56 193 ALA A N 1
ATOM 1494 C CA . ALA A 1 193 ? 10.707 4.414 -2.604 1.00 96.56 193 ALA A CA 1
ATOM 1495 C C . ALA A 1 193 ? 11.988 3.560 -2.622 1.00 96.56 193 ALA A C 1
ATOM 1497 O O . ALA A 1 193 ? 13.035 4.025 -2.164 1.00 96.56 193 ALA A O 1
ATOM 1498 N N . PRO A 1 194 ? 11.948 2.341 -3.187 1.00 96.06 194 PRO A N 1
ATOM 1499 C CA . PRO A 1 194 ? 13.126 1.482 -3.301 1.00 96.06 194 PRO A CA 1
ATOM 1500 C C . PRO A 1 194 ? 14.008 1.841 -4.511 1.00 96.06 194 PRO A C 1
ATOM 1502 O O . PRO A 1 194 ? 14.797 1.023 -4.980 1.00 96.06 194 PRO A O 1
ATOM 1505 N N . PHE A 1 195 ? 13.822 3.028 -5.080 1.00 97.06 195 PHE A N 1
ATOM 1506 C CA . PHE A 1 195 ? 14.488 3.498 -6.285 1.00 97.06 195 PHE A CA 1
ATOM 1507 C C . PHE A 1 195 ? 14.666 5.012 -6.212 1.00 97.06 195 PHE A C 1
ATOM 1509 O O . PHE A 1 195 ? 13.903 5.703 -5.544 1.00 97.06 195 PHE A O 1
ATOM 1516 N N . ASP A 1 196 ? 15.631 5.518 -6.966 1.00 97.25 196 ASP A N 1
ATOM 1517 C CA . ASP A 1 196 ? 15.809 6.935 -7.272 1.00 97.25 196 ASP A CA 1
ATOM 1518 C C . ASP A 1 196 ? 16.519 7.047 -8.639 1.00 97.25 196 ASP A C 1
ATOM 1520 O O . ASP A 1 196 ? 16.636 6.059 -9.366 1.00 97.25 196 ASP A O 1
ATOM 1524 N N . GLN A 1 197 ? 16.999 8.231 -9.030 1.00 96.25 197 GLN A N 1
ATOM 1525 C CA . GLN A 1 197 ? 17.707 8.401 -10.306 1.00 96.25 197 GLN A CA 1
ATOM 1526 C C . GLN A 1 197 ? 18.955 7.503 -10.442 1.00 96.25 197 GLN A C 1
ATOM 1528 O O . GLN A 1 197 ? 19.317 7.112 -11.552 1.00 96.25 197 GLN A O 1
ATOM 1533 N N . ARG A 1 198 ? 19.629 7.210 -9.329 1.00 96.25 198 ARG A N 1
ATOM 1534 C CA . ARG A 1 198 ? 20.895 6.471 -9.215 1.00 96.25 198 ARG A CA 1
ATOM 1535 C C . ARG A 1 198 ? 20.733 5.083 -8.594 1.00 96.25 198 ARG A C 1
ATOM 1537 O O . ARG A 1 198 ? 21.695 4.322 -8.577 1.00 96.25 198 ARG A O 1
ATOM 1544 N N . THR A 1 199 ? 19.531 4.737 -8.150 1.00 96.25 199 THR A N 1
ATOM 1545 C CA . THR A 1 199 ? 19.186 3.462 -7.526 1.00 96.25 199 THR A CA 1
ATOM 1546 C C . THR A 1 199 ? 18.102 2.782 -8.350 1.00 96.25 199 THR A C 1
ATOM 1548 O O . THR A 1 199 ? 16.965 3.253 -8.429 1.00 96.25 199 THR A O 1
ATOM 1551 N N . ARG A 1 200 ? 18.443 1.656 -8.982 1.00 96.19 200 ARG A N 1
ATOM 1552 C CA . ARG A 1 200 ? 17.501 0.897 -9.812 1.00 96.19 200 ARG A CA 1
ATOM 1553 C C . ARG A 1 200 ? 16.439 0.223 -8.950 1.00 96.19 200 ARG A C 1
ATOM 1555 O O . ARG A 1 200 ? 16.739 -0.261 -7.863 1.00 96.19 200 ARG A O 1
ATOM 1562 N N . PHE A 1 201 ? 15.227 0.094 -9.483 1.00 96.69 201 PHE A N 1
ATOM 1563 C CA . PHE A 1 201 ? 14.141 -0.610 -8.803 1.00 96.69 201 PHE A CA 1
ATOM 1564 C C . PHE A 1 201 ? 14.533 -2.076 -8.519 1.00 96.69 201 PHE A C 1
ATOM 1566 O O . PHE A 1 201 ? 15.205 -2.699 -9.359 1.00 96.69 201 PHE A O 1
ATOM 1573 N N . PRO A 1 202 ? 14.133 -2.668 -7.379 1.00 93.62 202 PRO A N 1
ATOM 1574 C CA . PRO A 1 202 ? 14.434 -4.061 -7.063 1.00 93.62 202 PRO A CA 1
ATOM 1575 C C . PRO A 1 202 ? 13.929 -5.029 -8.140 1.00 93.62 202 PRO A C 1
ATOM 1577 O O . PRO A 1 202 ? 12.759 -5.021 -8.517 1.00 93.62 202 PRO A O 1
ATOM 1580 N N . GLY A 1 203 ? 14.834 -5.856 -8.664 1.00 88.38 203 GLY A N 1
ATOM 1581 C CA . GLY A 1 203 ? 14.530 -6.903 -9.645 1.00 88.38 203 GLY A CA 1
ATOM 1582 C C . GLY A 1 203 ? 14.649 -8.299 -9.037 1.00 88.38 203 GLY A C 1
ATOM 1583 O O . GLY A 1 203 ? 15.035 -8.434 -7.881 1.00 88.38 203 GLY A O 1
ATOM 1584 N N . ASN A 1 204 ? 14.358 -9.333 -9.835 1.00 83.38 204 ASN A N 1
ATOM 1585 C CA . ASN A 1 204 ? 14.457 -10.748 -9.435 1.00 83.38 204 ASN A CA 1
ATOM 1586 C C . ASN A 1 204 ? 13.665 -11.087 -8.161 1.00 83.38 204 ASN A C 1
ATOM 1588 O O . ASN A 1 204 ? 14.116 -11.839 -7.302 1.00 83.38 204 ASN A O 1
ATOM 1592 N N . ILE A 1 205 ? 12.469 -10.516 -8.030 1.00 85.81 205 ILE A N 1
ATOM 1593 C CA . ILE A 1 205 ? 11.583 -10.787 -6.901 1.00 85.81 205 ILE A CA 1
ATOM 1594 C C . ILE A 1 205 ? 10.960 -12.172 -7.106 1.00 85.81 205 ILE A C 1
ATOM 1596 O O . ILE A 1 205 ? 10.081 -12.354 -7.950 1.00 85.81 205 ILE A O 1
ATOM 1600 N N . HIS A 1 206 ? 11.467 -13.162 -6.369 1.00 82.69 206 HIS A N 1
ATOM 1601 C CA . HIS A 1 206 ? 10.986 -14.544 -6.444 1.00 82.69 206 HIS A CA 1
ATOM 1602 C C . HIS A 1 206 ? 9.760 -14.792 -5.573 1.00 82.69 206 HIS A C 1
ATOM 1604 O O . HIS A 1 206 ? 8.855 -15.524 -5.974 1.00 82.69 206 HIS A O 1
ATOM 1610 N N . ASP A 1 207 ? 9.739 -14.171 -4.398 1.00 85.31 207 ASP A N 1
ATOM 1611 C CA . ASP A 1 207 ? 8.604 -14.248 -3.496 1.00 85.31 207 ASP A CA 1
ATOM 1612 C C . ASP A 1 207 ? 7.576 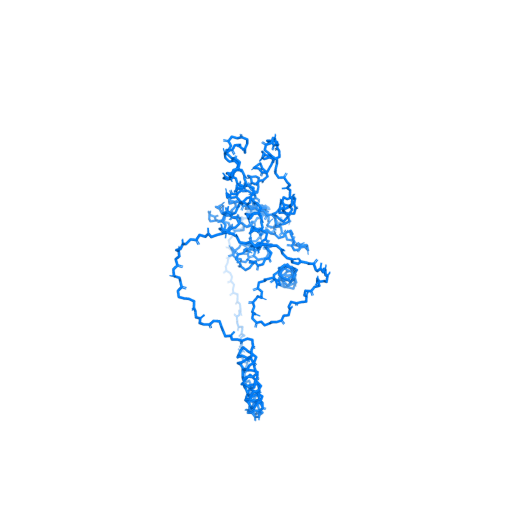-13.173 -3.875 1.00 85.31 207 ASP A C 1
ATOM 1614 O O . ASP A 1 207 ? 7.904 -11.983 -3.816 1.00 85.31 207 ASP A O 1
ATOM 1618 N N . PRO A 1 208 ? 6.350 -13.557 -4.269 1.00 84.00 208 PRO A N 1
ATOM 1619 C CA . PRO A 1 208 ? 5.302 -12.610 -4.626 1.00 84.00 208 PRO A CA 1
ATOM 1620 C C . PRO A 1 208 ? 4.981 -11.594 -3.517 1.00 84.00 208 PRO A C 1
ATOM 1622 O O . PRO A 1 208 ? 4.544 -10.488 -3.824 1.00 84.00 208 PRO A O 1
ATOM 1625 N N . GLU A 1 209 ? 5.219 -11.911 -2.244 1.00 85.94 209 GLU A N 1
ATOM 1626 C CA . GLU A 1 209 ? 4.964 -10.975 -1.138 1.00 85.94 209 GLU A CA 1
ATOM 1627 C C . GLU A 1 209 ? 5.979 -9.829 -1.075 1.00 85.94 209 GLU A C 1
ATOM 1629 O O . GLU A 1 209 ? 5.692 -8.775 -0.519 1.00 85.94 209 GLU A O 1
ATOM 1634 N N . ASN A 1 210 ? 7.138 -9.973 -1.716 1.00 90.25 210 ASN A N 1
ATOM 1635 C CA . ASN A 1 210 ? 8.145 -8.914 -1.786 1.00 90.25 210 ASN A CA 1
ATOM 1636 C C . ASN A 1 210 ? 7.917 -7.944 -2.957 1.00 90.25 210 ASN A C 1
ATOM 1638 O O . ASN A 1 210 ? 8.763 -7.089 -3.224 1.00 90.25 210 ASN A O 1
ATOM 1642 N N . LEU A 1 211 ? 6.788 -8.067 -3.665 1.00 92.25 211 LEU A N 1
ATOM 1643 C CA . LEU A 1 211 ? 6.344 -7.061 -4.624 1.00 92.25 211 LEU A CA 1
ATOM 1644 C C . LEU A 1 211 ? 6.021 -5.748 -3.908 1.00 92.25 211 LEU A C 1
ATOM 1646 O O . LEU A 1 211 ? 5.532 -5.728 -2.779 1.00 92.25 211 LEU A O 1
ATOM 1650 N N . TRP A 1 212 ? 6.277 -4.643 -4.597 1.00 94.94 212 TRP A N 1
ATOM 1651 C CA . TRP A 1 212 ? 6.114 -3.304 -4.050 1.00 94.94 212 TRP A CA 1
ATOM 1652 C C . TRP A 1 212 ? 4.770 -2.706 -4.435 1.00 94.94 212 TRP A C 1
ATOM 1654 O O . TRP A 1 212 ? 4.287 -2.895 -5.550 1.00 94.94 212 TRP A O 1
ATOM 1664 N N . VAL A 1 213 ? 4.205 -1.909 -3.539 1.00 94.44 213 VAL A N 1
ATOM 1665 C CA . VAL A 1 213 ? 3.033 -1.076 -3.798 1.00 94.44 213 VAL A CA 1
ATOM 1666 C C . VAL A 1 213 ? 3.369 0.382 -3.510 1.00 94.44 213 VAL A C 1
ATOM 1668 O O . VAL A 1 213 ? 4.056 0.710 -2.542 1.00 94.44 213 VAL A O 1
ATOM 1671 N N . CYS A 1 214 ? 2.872 1.269 -4.368 1.00 95.56 214 CYS A N 1
ATOM 1672 C CA . CYS A 1 214 ? 2.887 2.702 -4.117 1.00 95.56 214 CYS A CA 1
ATOM 1673 C C . CYS A 1 214 ? 1.589 3.092 -3.405 1.00 95.56 214 CYS A C 1
ATOM 1675 O O . CYS A 1 214 ? 0.521 3.112 -4.023 1.00 95.56 214 CYS A O 1
ATOM 1677 N N . ILE A 1 215 ? 1.675 3.402 -2.112 1.00 94.62 215 ILE A N 1
ATOM 1678 C CA . ILE A 1 215 ? 0.516 3.707 -1.263 1.00 94.62 215 ILE A CA 1
ATOM 1679 C C . ILE A 1 215 ? -0.244 4.925 -1.796 1.00 94.62 215 ILE A C 1
ATOM 1681 O O . ILE A 1 215 ? -1.459 4.861 -1.939 1.00 94.62 215 ILE A O 1
ATOM 1685 N N . GLY A 1 216 ? 0.465 5.980 -2.215 1.00 88.31 216 GLY A N 1
ATOM 1686 C CA . GLY A 1 216 ? -0.154 7.190 -2.782 1.00 88.31 216 GLY A CA 1
ATOM 1687 C C . GLY A 1 216 ? -0.864 6.981 -4.130 1.00 88.31 216 GLY A C 1
ATOM 1688 O O . GLY A 1 216 ? -1.515 7.891 -4.639 1.00 88.31 216 GLY A O 1
ATOM 1689 N N . ARG A 1 217 ? -0.745 5.791 -4.732 1.00 90.69 217 ARG A N 1
ATOM 1690 C CA . ARG A 1 217 ? -1.476 5.376 -5.943 1.00 90.69 217 ARG A CA 1
ATOM 1691 C C . ARG A 1 217 ? -2.481 4.257 -5.661 1.00 90.69 217 ARG A C 1
ATOM 1693 O O . ARG A 1 217 ? -3.088 3.744 -6.599 1.00 90.69 217 ARG A O 1
ATOM 1700 N N . CYS A 1 218 ? -2.674 3.891 -4.395 1.00 91.56 218 CYS A N 1
ATOM 1701 C CA . CYS A 1 218 ? -3.609 2.870 -3.950 1.00 91.56 218 CYS A CA 1
ATOM 1702 C C . CYS A 1 218 ? -4.541 3.454 -2.879 1.00 91.56 218 CYS A C 1
ATOM 1704 O O . CYS A 1 218 ? -4.355 3.254 -1.679 1.00 91.56 218 CYS A O 1
ATOM 1706 N N . ALA A 1 219 ? -5.562 4.185 -3.340 1.00 90.50 219 ALA A N 1
ATOM 1707 C CA . ALA A 1 219 ? -6.466 4.944 -2.475 1.00 90.50 219 ALA A CA 1
ATOM 1708 C C . ALA A 1 219 ? -7.142 4.085 -1.396 1.00 90.50 219 ALA A C 1
ATOM 1710 O O . ALA A 1 219 ? -7.340 4.561 -0.283 1.00 90.50 219 ALA A O 1
ATOM 1711 N N . SER A 1 220 ? -7.467 2.824 -1.705 1.00 91.81 220 SER A N 1
ATOM 1712 C CA . SER A 1 220 ? -8.095 1.920 -0.736 1.00 91.81 220 SER A CA 1
ATOM 1713 C C . SER A 1 220 ? -7.148 1.577 0.416 1.00 91.81 220 SER A C 1
ATOM 1715 O O . SER A 1 220 ? -7.477 1.784 1.583 1.00 91.81 220 SER A O 1
ATOM 1717 N N . VAL A 1 221 ? -5.915 1.163 0.100 1.00 93.75 221 VAL A N 1
ATOM 1718 C CA . VAL A 1 221 ? -4.888 0.861 1.109 1.00 93.75 221 VAL A CA 1
ATOM 1719 C C . VAL A 1 221 ? -4.574 2.100 1.948 1.00 93.75 221 VAL A C 1
ATOM 1721 O O . VAL A 1 221 ? -4.583 2.031 3.177 1.00 93.75 221 VAL A O 1
ATOM 1724 N N . GLU A 1 222 ? -4.356 3.251 1.305 1.00 95.62 222 GLU A N 1
ATOM 1725 C CA . GLU A 1 222 ? -4.117 4.514 2.009 1.00 95.62 222 GLU A CA 1
ATOM 1726 C C . GLU A 1 222 ? -5.281 4.867 2.948 1.00 95.62 222 GLU A C 1
ATOM 1728 O O . GLU A 1 222 ? -5.061 5.206 4.115 1.00 95.62 222 GLU A O 1
ATOM 1733 N N . TYR A 1 223 ? -6.522 4.728 2.476 1.00 95.81 223 TYR A N 1
ATOM 1734 C CA . TYR A 1 223 ? -7.724 4.982 3.263 1.00 95.81 223 TYR A CA 1
ATOM 1735 C C . TYR A 1 223 ? -7.801 4.092 4.508 1.00 95.81 223 TYR A C 1
ATOM 1737 O O . TYR A 1 223 ? -8.018 4.606 5.610 1.00 95.81 223 TYR A O 1
ATOM 1745 N N . HIS A 1 224 ? -7.596 2.779 4.372 1.00 96.38 224 HIS A N 1
ATOM 1746 C CA . HIS A 1 224 ? -7.667 1.855 5.505 1.00 96.38 224 HIS A CA 1
ATOM 1747 C C . HIS A 1 224 ? -6.573 2.135 6.543 1.00 96.38 224 HIS A C 1
ATOM 1749 O O . HIS A 1 224 ? -6.869 2.187 7.741 1.00 96.38 224 HIS A O 1
ATOM 1755 N N . LEU A 1 225 ? -5.342 2.422 6.109 1.00 97.31 225 LEU A N 1
ATOM 1756 C CA . LEU A 1 225 ? -4.250 2.818 7.005 1.00 97.31 225 LEU A CA 1
ATOM 1757 C C . LEU A 1 225 ? -4.584 4.123 7.752 1.00 97.31 225 LEU A C 1
ATOM 1759 O O . LEU A 1 225 ? -4.507 4.186 8.982 1.00 97.31 225 LEU A O 1
ATOM 1763 N N . GLN A 1 226 ? -5.052 5.158 7.049 1.00 97.19 226 GLN A N 1
ATOM 1764 C CA . GLN A 1 226 ? -5.466 6.421 7.677 1.00 97.19 226 GLN A CA 1
ATOM 1765 C C . GLN A 1 226 ? -6.643 6.231 8.648 1.00 97.19 226 GLN A C 1
ATOM 1767 O O . GLN A 1 226 ? -6.675 6.833 9.729 1.00 97.19 226 GLN A O 1
ATOM 1772 N N . ARG A 1 227 ? -7.598 5.356 8.309 1.00 96.88 227 ARG A N 1
ATOM 1773 C CA . ARG A 1 227 ? -8.721 4.991 9.181 1.00 96.88 227 ARG A CA 1
ATOM 1774 C C . ARG A 1 227 ? -8.226 4.346 10.475 1.00 96.88 227 ARG A C 1
ATOM 1776 O O . ARG A 1 227 ? -8.696 4.746 11.542 1.00 96.88 227 ARG A O 1
ATOM 1783 N N . ILE A 1 228 ? -7.247 3.443 10.413 1.00 97.56 228 ILE A N 1
ATOM 1784 C CA . ILE A 1 228 ? -6.637 2.829 11.604 1.00 97.56 228 ILE A CA 1
ATOM 1785 C C . ILE A 1 228 ? -5.970 3.887 12.494 1.00 97.56 228 ILE A C 1
ATOM 1787 O O . ILE A 1 228 ? -6.217 3.913 13.699 1.00 97.56 228 ILE A O 1
ATOM 1791 N N . VAL A 1 229 ? -5.211 4.831 11.925 1.00 96.81 229 VAL A N 1
ATOM 1792 C CA . VAL A 1 229 ? -4.636 5.947 12.705 1.00 96.81 229 VAL A CA 1
ATOM 1793 C C . VAL A 1 229 ? -5.735 6.783 13.370 1.00 96.81 229 VAL A C 1
ATOM 1795 O O . VAL A 1 229 ? -5.602 7.202 14.521 1.00 96.81 229 VAL A O 1
ATOM 1798 N N . SER A 1 230 ? -6.841 7.029 12.661 1.00 96.12 230 SER A N 1
ATOM 1799 C CA . SER A 1 230 ? -7.940 7.859 13.162 1.00 96.12 230 SER A CA 1
ATOM 1800 C C . SER A 1 230 ? -8.659 7.256 14.377 1.00 96.12 230 SER A C 1
ATOM 1802 O O . SER A 1 230 ? -9.088 8.005 15.259 1.00 96.12 230 SER A O 1
ATOM 1804 N N . ILE A 1 231 ? -8.730 5.922 14.457 1.00 94.94 231 ILE A N 1
ATOM 1805 C CA . ILE A 1 231 ? -9.362 5.165 15.549 1.00 94.94 231 ILE A CA 1
ATOM 1806 C C . ILE A 1 231 ? -8.689 5.475 16.890 1.00 94.94 231 ILE A C 1
ATOM 1808 O O . ILE A 1 231 ? -9.377 5.693 17.888 1.00 94.94 231 ILE A O 1
ATOM 1812 N N . PHE A 1 232 ? -7.361 5.578 16.908 1.00 93.94 232 PHE A N 1
ATOM 1813 C CA . PHE A 1 232 ? -6.582 5.794 18.130 1.00 93.94 232 PHE A CA 1
ATOM 1814 C C . PHE A 1 232 ? -6.279 7.270 18.430 1.00 93.94 232 PHE A C 1
ATOM 1816 O O . PHE A 1 232 ? -5.475 7.567 19.311 1.00 93.94 232 PHE A O 1
ATOM 1823 N N . ARG A 1 233 ? -6.947 8.226 17.760 1.00 92.25 233 ARG A N 1
ATOM 1824 C CA . ARG A 1 233 ? -6.813 9.666 18.079 1.00 92.25 233 ARG A CA 1
ATOM 1825 C C . ARG A 1 233 ? -7.227 10.004 19.511 1.00 92.25 233 ARG A C 1
ATOM 1827 O O . ARG A 1 233 ? -6.721 10.968 20.077 1.00 92.25 233 ARG A O 1
ATOM 1834 N N . LYS A 1 234 ? -8.166 9.241 20.078 1.00 91.81 234 LYS A N 1
ATOM 1835 C CA . LYS A 1 234 ? -8.573 9.342 21.483 1.00 91.81 234 LYS A CA 1
ATOM 1836 C C . LYS A 1 234 ? -8.286 8.016 22.192 1.00 91.81 234 LYS A C 1
ATOM 1838 O O . LYS A 1 234 ? -8.714 6.978 21.685 1.00 91.81 234 LYS A O 1
ATOM 1843 N N . PRO A 1 235 ? -7.616 8.029 23.356 1.00 90.94 235 PRO A N 1
ATOM 1844 C CA . PRO A 1 235 ? -7.395 6.825 24.150 1.00 90.94 235 PRO A CA 1
ATOM 1845 C C . PRO A 1 235 ? -8.704 6.095 24.483 1.00 90.94 235 PRO A C 1
ATOM 1847 O O . PRO A 1 235 ? -9.685 6.720 24.888 1.00 90.94 235 PRO A O 1
ATOM 1850 N N . LEU A 1 236 ? -8.719 4.762 24.358 1.00 92.25 236 LEU A N 1
ATOM 1851 C CA . LEU A 1 236 ? -9.930 3.958 24.586 1.00 92.25 236 LEU A CA 1
ATOM 1852 C C . LEU A 1 236 ? -10.501 4.117 26.003 1.00 92.25 236 LEU A C 1
ATOM 1854 O O . LEU A 1 236 ? -11.716 4.103 26.176 1.00 92.25 236 LEU A O 1
ATOM 1858 N N . ASN A 1 237 ? -9.648 4.298 27.013 1.00 92.00 237 ASN A N 1
ATOM 1859 C CA . ASN A 1 237 ? -10.069 4.509 28.403 1.00 92.00 237 ASN A CA 1
ATOM 1860 C C . ASN A 1 237 ? -10.819 5.833 28.637 1.00 92.00 237 ASN A C 1
ATOM 1862 O O . ASN A 1 237 ? -11.471 5.972 29.666 1.00 92.00 237 ASN A O 1
ATOM 1866 N N . GLN A 1 238 ? -10.761 6.781 27.698 1.00 93.62 238 GLN A N 1
ATOM 1867 C CA . GLN A 1 238 ? -11.504 8.045 27.752 1.00 93.62 238 GLN A CA 1
ATOM 1868 C C . GLN A 1 238 ? -12.867 7.965 27.043 1.00 93.62 238 GLN A C 1
ATOM 1870 O O . GLN A 1 238 ? -13.606 8.948 26.994 1.00 93.62 238 GLN A O 1
ATOM 1875 N N . LEU A 1 239 ? -13.203 6.816 26.452 1.00 94.25 239 LEU A N 1
ATOM 1876 C CA . LEU A 1 239 ? -14.460 6.598 25.742 1.00 94.25 239 LEU A CA 1
ATOM 1877 C C . LEU A 1 239 ? -15.474 5.872 26.632 1.00 94.25 239 LEU A C 1
ATOM 1879 O O . LEU A 1 239 ? -15.101 5.095 27.509 1.00 94.25 239 LEU A O 1
ATOM 1883 N N . THR A 1 240 ? -16.767 6.070 26.363 1.00 96.19 240 THR A N 1
ATOM 1884 C CA . THR A 1 240 ? -17.835 5.277 26.993 1.00 96.19 240 THR A CA 1
ATOM 1885 C C . THR A 1 240 ? -17.746 3.805 26.566 1.00 96.19 240 THR A C 1
ATOM 1887 O O . THR A 1 240 ? -17.249 3.533 25.469 1.00 96.19 240 THR A O 1
ATOM 1890 N N . PRO A 1 241 ? -18.248 2.843 27.363 1.00 95.75 241 PRO A N 1
ATOM 1891 C CA . PRO A 1 241 ? -18.175 1.415 27.030 1.00 95.75 241 PRO A CA 1
ATOM 1892 C C . PRO A 1 241 ? -18.705 1.063 25.628 1.00 95.75 241 PRO A C 1
ATOM 1894 O O . PRO A 1 241 ? -18.064 0.308 24.896 1.00 95.75 241 PRO A O 1
ATOM 1897 N N . ASP A 1 242 ? -19.812 1.674 25.200 1.00 96.38 242 ASP A N 1
ATOM 1898 C CA . ASP A 1 242 ? -20.374 1.446 23.859 1.00 96.38 242 ASP A CA 1
ATOM 1899 C C . ASP A 1 242 ? -19.468 1.976 22.742 1.00 96.38 242 ASP A C 1
ATOM 1901 O O . ASP A 1 242 ? -19.255 1.315 21.719 1.00 96.38 242 ASP A O 1
ATOM 1905 N N . LYS A 1 243 ? -18.862 3.153 22.951 1.00 95.44 243 LYS A N 1
ATOM 1906 C CA . LYS A 1 243 ? -17.880 3.711 22.014 1.00 95.44 243 LYS A CA 1
ATOM 1907 C C . LYS A 1 243 ? -16.622 2.854 21.965 1.00 95.44 243 LYS A C 1
ATOM 1909 O O . LYS A 1 243 ? -16.105 2.626 20.879 1.00 95.44 243 LYS A O 1
ATOM 1914 N N . GLN A 1 244 ? -16.158 2.328 23.098 1.00 95.19 244 GLN A N 1
ATOM 1915 C CA . GLN A 1 244 ? -15.026 1.400 23.127 1.00 95.19 244 GLN A CA 1
ATOM 1916 C C . GLN A 1 244 ? -15.309 0.148 22.291 1.00 95.19 244 GLN A C 1
ATOM 1918 O O . GLN A 1 244 ? -14.466 -0.237 21.485 1.00 95.19 244 GLN A O 1
ATOM 1923 N N . ARG A 1 245 ? -16.494 -0.465 22.441 1.00 95.06 245 ARG A N 1
ATOM 1924 C CA . ARG A 1 245 ? -16.902 -1.635 21.642 1.00 95.06 245 ARG A CA 1
ATOM 1925 C C . ARG A 1 245 ? -16.892 -1.314 20.146 1.00 95.06 245 ARG A C 1
ATOM 1927 O O . ARG A 1 245 ? -16.294 -2.050 19.368 1.00 95.06 245 ARG A O 1
ATOM 1934 N N . THR A 1 246 ? -17.480 -0.178 19.775 1.00 95.12 246 THR A N 1
ATOM 1935 C CA . THR A 1 246 ? -17.545 0.295 18.384 1.00 95.12 246 THR A CA 1
ATOM 1936 C C . THR A 1 246 ? -16.153 0.535 17.801 1.00 95.12 246 THR A C 1
ATOM 1938 O O . THR A 1 246 ? -15.867 0.121 16.683 1.00 95.12 246 THR A O 1
ATOM 1941 N N . VAL A 1 247 ? -15.255 1.175 18.555 1.00 94.75 247 VAL A N 1
ATOM 1942 C CA . VAL A 1 247 ? -13.889 1.459 18.098 1.00 94.75 247 VAL A CA 1
ATOM 1943 C C . VAL A 1 247 ? -13.083 0.172 17.900 1.00 94.75 247 VAL A C 1
ATOM 1945 O O . VAL A 1 247 ? -12.400 0.055 16.887 1.00 94.75 247 VAL A O 1
ATOM 1948 N N . ARG A 1 248 ? -13.208 -0.818 18.798 1.00 95.69 248 ARG A N 1
ATOM 1949 C CA . ARG A 1 248 ? -12.570 -2.135 18.610 1.00 95.69 248 ARG A CA 1
ATOM 1950 C C . ARG A 1 248 ? -13.081 -2.832 17.354 1.00 95.69 248 ARG A C 1
ATOM 1952 O O . ARG A 1 248 ? -12.282 -3.285 16.544 1.00 95.69 248 ARG A O 1
ATOM 1959 N N . GLN A 1 249 ? -14.398 -2.868 17.159 1.00 95.75 249 GLN A N 1
ATOM 1960 C CA . GLN A 1 249 ? -14.988 -3.459 15.959 1.00 95.75 249 GLN A CA 1
ATOM 1961 C C . GLN A 1 249 ? -14.512 -2.746 14.687 1.00 95.75 249 GLN A C 1
ATOM 1963 O O . GLN A 1 249 ? -14.117 -3.399 13.728 1.00 95.75 249 GLN A O 1
ATOM 1968 N N . ASN A 1 250 ? -14.489 -1.412 14.694 1.00 95.94 250 ASN A N 1
ATOM 1969 C CA . ASN A 1 250 ? -14.014 -0.619 13.564 1.00 95.94 250 ASN A CA 1
ATOM 1970 C C . ASN A 1 250 ? -12.535 -0.854 13.251 1.00 95.94 250 ASN A C 1
ATOM 1972 O O . ASN A 1 250 ? -12.164 -0.794 12.082 1.00 95.94 250 ASN A O 1
ATOM 1976 N N . PHE A 1 251 ? -11.705 -1.111 14.265 1.00 97.50 251 PHE A N 1
ATOM 1977 C CA . PHE A 1 251 ? -10.304 -1.471 14.070 1.00 97.50 251 PHE A CA 1
ATOM 1978 C C . PHE A 1 251 ? -10.176 -2.803 13.336 1.00 97.50 251 PHE A C 1
ATOM 1980 O O . PHE A 1 251 ? -9.573 -2.844 12.267 1.00 97.50 251 PHE A O 1
ATOM 1987 N N . HIS A 1 252 ? -10.809 -3.859 13.849 1.00 97.25 252 HIS A N 1
ATOM 1988 C CA . HIS A 1 252 ? -10.754 -5.178 13.215 1.00 97.25 252 HIS A CA 1
ATOM 1989 C C . HIS A 1 252 ? -11.362 -5.176 11.812 1.00 97.25 252 HIS A C 1
ATOM 1991 O O . HIS A 1 252 ? -10.823 -5.815 10.911 1.00 97.25 252 HIS A O 1
ATOM 1997 N N . LEU A 1 253 ? -12.437 -4.412 11.600 1.00 96.69 253 LEU A N 1
ATOM 1998 C CA . LEU A 1 253 ? -13.023 -4.236 10.276 1.00 96.69 253 LEU A CA 1
ATOM 1999 C C . LEU A 1 253 ? -12.039 -3.553 9.317 1.00 96.69 253 LEU A C 1
ATOM 2001 O O . LEU A 1 253 ? -11.841 -4.047 8.216 1.00 96.69 253 LEU A O 1
ATOM 2005 N N . ALA A 1 254 ? -11.372 -2.474 9.743 1.00 97.06 254 ALA A N 1
ATOM 2006 C CA . ALA A 1 254 ? -10.391 -1.786 8.906 1.00 97.06 254 ALA A CA 1
ATOM 2007 C C . ALA A 1 254 ? -9.178 -2.672 8.562 1.00 97.06 254 ALA A C 1
ATOM 2009 O O . ALA A 1 254 ? -8.706 -2.620 7.431 1.00 97.06 254 ALA A O 1
ATOM 2010 N N . VAL A 1 255 ? -8.701 -3.498 9.503 1.00 97.44 255 VAL A N 1
ATOM 2011 C CA . VAL A 1 255 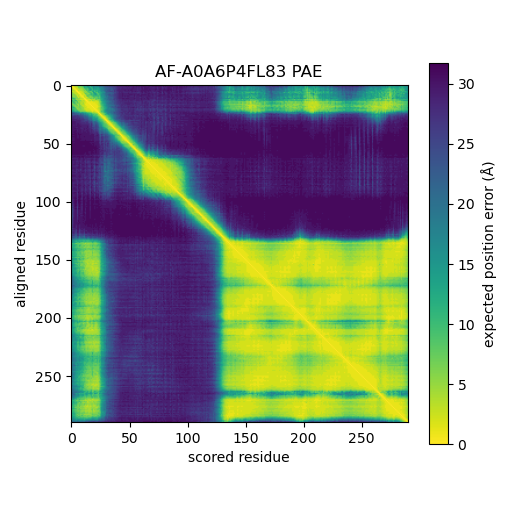? -7.627 -4.480 9.254 1.00 97.44 255 VAL A CA 1
ATOM 2012 C C . VAL A 1 255 ? -8.089 -5.569 8.278 1.00 97.44 255 VAL A C 1
ATOM 2014 O O . VAL A 1 255 ? -7.367 -5.907 7.345 1.00 97.44 255 VAL A O 1
ATOM 2017 N N . SER A 1 256 ? -9.309 -6.083 8.449 1.00 95.19 256 SER A N 1
ATOM 2018 C CA . SER A 1 256 ? -9.866 -7.129 7.579 1.00 95.19 256 SER A CA 1
ATOM 2019 C C . SER A 1 256 ? -10.105 -6.627 6.152 1.00 95.19 256 SER A C 1
ATOM 2021 O O . SER A 1 256 ? -9.803 -7.331 5.193 1.00 95.19 256 SER A O 1
ATOM 2023 N N . GLU A 1 257 ? -10.621 -5.405 5.999 1.00 94.06 257 GLU A N 1
ATOM 2024 C CA . GLU A 1 257 ? -10.819 -4.765 4.693 1.00 94.06 257 GLU A CA 1
ATOM 2025 C C . GLU A 1 257 ? -9.479 -4.475 4.006 1.00 94.06 257 GLU A C 1
ATOM 2027 O O . GLU A 1 257 ? -9.325 -4.795 2.832 1.00 94.06 257 GLU A O 1
ATOM 2032 N N . LEU A 1 258 ? -8.474 -3.991 4.749 1.00 95.06 258 LEU A N 1
ATOM 2033 C CA . LEU A 1 258 ? -7.111 -3.832 4.234 1.00 95.06 258 LEU A CA 1
ATOM 2034 C C . LEU A 1 258 ? -6.555 -5.162 3.700 1.00 95.06 258 LEU A C 1
ATOM 2036 O O . LEU A 1 258 ? -6.069 -5.221 2.570 1.00 95.06 258 LEU A O 1
ATOM 2040 N N . ARG A 1 259 ? -6.668 -6.243 4.485 1.00 93.56 259 ARG A N 1
ATOM 2041 C CA . ARG A 1 259 ? -6.248 -7.590 4.069 1.00 93.56 259 ARG A CA 1
ATOM 2042 C C . ARG A 1 259 ? -6.982 -8.037 2.808 1.00 93.56 259 ARG A C 1
ATOM 2044 O O . ARG A 1 259 ? -6.361 -8.594 1.899 1.00 93.56 259 ARG A O 1
ATOM 2051 N N . LEU A 1 260 ? -8.296 -7.814 2.753 1.00 90.12 260 LEU A N 1
ATOM 2052 C CA . LEU A 1 260 ? -9.134 -8.189 1.619 1.00 90.12 260 LEU A CA 1
ATOM 2053 C C . LEU A 1 260 ? -8.732 -7.432 0.352 1.00 90.12 260 LEU A C 1
ATOM 2055 O O . LEU A 1 260 ? -8.638 -8.050 -0.705 1.00 90.12 260 LEU A O 1
ATOM 2059 N N . ASP A 1 261 ? -8.455 -6.136 0.440 1.00 88.44 261 ASP A N 1
ATOM 2060 C CA . ASP A 1 261 ? -8.028 -5.346 -0.713 1.00 88.44 261 ASP A CA 1
ATOM 2061 C C . ASP A 1 261 ? -6.685 -5.833 -1.258 1.00 88.44 261 ASP A C 1
ATOM 2063 O O . ASP A 1 261 ? -6.537 -6.047 -2.462 1.00 88.44 261 ASP A O 1
ATOM 2067 N N . ILE A 1 262 ? -5.733 -6.105 -0.363 1.00 88.94 262 ILE A N 1
ATOM 2068 C CA . ILE A 1 262 ? -4.405 -6.620 -0.715 1.00 88.94 262 ILE A CA 1
ATOM 2069 C C . ILE A 1 262 ? -4.478 -8.039 -1.298 1.00 88.94 262 ILE A C 1
ATOM 2071 O O . ILE A 1 262 ? -3.720 -8.380 -2.212 1.00 88.94 262 ILE A O 1
ATOM 2075 N N . SER A 1 263 ? -5.374 -8.880 -0.779 1.00 83.88 263 SER A N 1
ATOM 2076 C CA . SER A 1 263 ? -5.450 -10.292 -1.163 1.00 83.88 263 SER A CA 1
ATOM 2077 C C . SER A 1 263 ? -6.366 -10.521 -2.370 1.00 83.88 263 SER A C 1
ATOM 2079 O O . SER A 1 263 ? -5.966 -11.137 -3.354 1.00 83.88 263 SER A O 1
ATOM 2081 N N . ALA A 1 264 ? -7.594 -10.009 -2.313 1.00 70.69 264 ALA A N 1
ATOM 2082 C CA . ALA A 1 264 ? -8.657 -10.283 -3.275 1.00 70.69 264 ALA A CA 1
ATOM 2083 C C . ALA A 1 264 ? -8.793 -9.193 -4.351 1.00 70.69 264 ALA A C 1
ATOM 2085 O O . ALA A 1 264 ? -9.085 -9.519 -5.499 1.00 70.69 264 ALA A O 1
ATOM 2086 N N . ARG A 1 265 ? -8.535 -7.914 -4.039 1.00 69.44 265 ARG A N 1
ATOM 2087 C CA . ARG A 1 265 ? -8.649 -6.794 -5.003 1.00 69.44 265 ARG A CA 1
ATOM 2088 C C . ARG A 1 265 ? -7.308 -6.366 -5.580 1.00 69.44 265 ARG A C 1
ATOM 2090 O O . ARG A 1 265 ? -7.057 -5.201 -5.869 1.00 69.44 265 ARG A O 1
ATOM 2097 N N . ILE A 1 266 ? -6.445 -7.339 -5.830 1.00 67.19 266 ILE A N 1
ATOM 2098 C CA . ILE A 1 266 ? -5.103 -7.114 -6.369 1.00 67.19 266 ILE A CA 1
ATOM 2099 C C . ILE A 1 266 ? -5.083 -6.443 -7.760 1.00 67.19 266 ILE A C 1
ATOM 2101 O O . ILE A 1 266 ? -4.055 -5.944 -8.201 1.00 67.19 266 ILE A O 1
ATOM 2105 N N . SER A 1 267 ? -6.191 -6.440 -8.506 1.00 62.69 267 SER A N 1
ATOM 2106 C CA . SER A 1 267 ? -6.304 -5.644 -9.736 1.00 62.69 267 SER A CA 1
ATOM 2107 C C . SER A 1 267 ? -6.381 -4.140 -9.450 1.00 62.69 267 SER A C 1
ATOM 2109 O O . SER A 1 267 ? -5.921 -3.344 -10.268 1.00 62.69 267 SER A O 1
ATOM 2111 N N . GLU A 1 268 ? -6.928 -3.752 -8.297 1.00 72.50 268 GLU A N 1
ATOM 2112 C CA . GLU A 1 268 ? -6.968 -2.371 -7.804 1.00 72.50 268 GLU A CA 1
ATOM 2113 C C . GLU A 1 268 ? -5.654 -2.007 -7.091 1.00 72.50 268 GLU A C 1
ATOM 2115 O O . GLU A 1 268 ? -5.174 -0.875 -7.197 1.00 72.50 268 GLU A O 1
ATOM 2120 N N . VAL A 1 269 ? -5.017 -2.980 -6.429 1.00 81.31 269 VAL A N 1
ATOM 2121 C CA . VAL A 1 269 ? -3.697 -2.832 -5.798 1.00 81.31 269 VAL A CA 1
ATOM 2122 C C . VAL A 1 269 ? -2.589 -3.074 -6.827 1.00 81.31 269 VAL A C 1
ATOM 2124 O O . VAL A 1 269 ? -2.135 -4.196 -7.038 1.00 81.31 269 VAL A O 1
ATOM 2127 N N . ARG A 1 270 ? -2.130 -2.007 -7.493 1.00 86.88 270 ARG A N 1
ATOM 2128 C CA . ARG A 1 270 ? -1.026 -2.103 -8.462 1.00 86.88 270 ARG A CA 1
ATOM 2129 C C . ARG A 1 270 ? 0.262 -2.568 -7.783 1.00 86.88 270 ARG A C 1
ATOM 2131 O O . ARG A 1 270 ? 0.855 -1.825 -7.002 1.00 86.88 270 ARG A O 1
ATOM 2138 N N . LEU A 1 271 ? 0.688 -3.781 -8.126 1.00 90.69 271 LEU A N 1
ATOM 2139 C CA . LEU A 1 271 ? 1.940 -4.365 -7.663 1.00 90.69 271 LEU A CA 1
ATOM 2140 C C . LEU A 1 271 ? 3.054 -4.163 -8.682 1.00 90.69 271 LEU A C 1
ATOM 2142 O O . LEU A 1 271 ? 2.850 -4.297 -9.891 1.00 90.69 271 LEU A O 1
ATOM 2146 N N . TYR A 1 272 ? 4.243 -3.894 -8.163 1.00 92.12 272 TYR A N 1
ATOM 2147 C CA . TYR A 1 272 ? 5.418 -3.547 -8.935 1.00 92.12 272 TYR A CA 1
ATOM 2148 C C . TYR A 1 272 ? 6.581 -4.473 -8.597 1.00 92.12 272 TYR A C 1
ATOM 2150 O O . TYR A 1 272 ? 7.025 -4.575 -7.453 1.00 92.12 272 TYR A O 1
ATOM 2158 N N . ASP A 1 273 ? 7.123 -5.090 -9.636 1.00 92.31 273 ASP A N 1
ATOM 2159 C CA . ASP A 1 273 ? 8.538 -5.430 -9.693 1.00 92.31 273 ASP A CA 1
ATOM 2160 C C . ASP A 1 273 ? 9.258 -4.455 -10.632 1.00 92.31 273 ASP A C 1
ATOM 2162 O O . ASP A 1 273 ? 8.629 -3.581 -11.236 1.00 92.31 273 ASP A O 1
ATOM 2166 N N . ARG A 1 274 ? 10.575 -4.629 -10.796 1.00 93.75 274 ARG A N 1
ATOM 2167 C CA . ARG A 1 274 ? 11.392 -3.806 -11.697 1.00 93.75 274 ARG A CA 1
ATOM 2168 C C . ARG A 1 274 ? 10.793 -3.645 -13.086 1.00 93.75 274 ARG A C 1
ATOM 2170 O O . ARG A 1 274 ? 10.807 -2.543 -13.614 1.00 93.75 274 ARG A O 1
ATOM 2177 N N . LEU A 1 275 ? 10.327 -4.717 -13.709 1.00 90.81 275 LEU A N 1
ATOM 2178 C CA . LEU A 1 275 ? 9.979 -4.679 -15.124 1.00 90.81 275 LEU A CA 1
ATOM 2179 C C . LEU A 1 275 ? 8.607 -4.072 -15.356 1.00 90.81 275 LEU A C 1
ATOM 2181 O O . LEU A 1 275 ? 8.429 -3.322 -16.316 1.00 90.81 275 LEU A O 1
ATOM 2185 N N . VAL A 1 276 ? 7.648 -4.382 -14.484 1.00 91.31 276 VAL A N 1
ATOM 2186 C CA . VAL A 1 276 ? 6.343 -3.719 -14.476 1.00 91.31 276 VAL A CA 1
ATOM 2187 C C . VAL A 1 276 ? 6.536 -2.228 -14.210 1.00 91.31 276 VAL A C 1
ATOM 2189 O O . VAL A 1 276 ? 5.992 -1.408 -14.947 1.00 91.31 276 VAL A O 1
ATOM 2192 N N . PHE A 1 277 ? 7.367 -1.883 -13.224 1.00 94.94 277 PHE A N 1
ATOM 2193 C CA . PHE A 1 277 ? 7.696 -0.507 -12.867 1.00 94.94 277 PHE A CA 1
ATOM 2194 C C . PHE A 1 277 ? 8.359 0.255 -14.025 1.00 94.94 277 PHE A C 1
ATOM 2196 O O . PHE A 1 277 ? 7.821 1.261 -14.489 1.00 94.94 277 PHE A O 1
ATOM 2203 N N . GLU A 1 278 ? 9.485 -0.240 -14.545 1.00 95.88 278 GLU A N 1
ATOM 2204 C CA . GLU A 1 278 ? 10.227 0.411 -15.633 1.00 95.88 278 GLU A CA 1
ATOM 2205 C C . GLU A 1 278 ? 9.358 0.553 -16.890 1.00 95.88 278 GLU A C 1
ATOM 2207 O O . GLU A 1 278 ? 9.401 1.583 -17.559 1.00 95.88 278 GLU A O 1
ATOM 2212 N N . ARG A 1 279 ? 8.492 -0.426 -17.182 1.00 93.75 279 ARG A N 1
ATOM 2213 C CA . ARG A 1 279 ? 7.549 -0.346 -18.303 1.00 93.75 279 ARG A CA 1
ATOM 2214 C C . ARG A 1 279 ? 6.447 0.691 -18.082 1.00 93.75 279 ARG A C 1
ATOM 2216 O O . ARG A 1 279 ? 6.186 1.473 -18.995 1.00 93.75 279 ARG A O 1
ATOM 2223 N N . GLU A 1 280 ? 5.771 0.682 -16.929 1.00 93.75 280 GLU A N 1
ATOM 2224 C CA . GLU A 1 280 ? 4.654 1.603 -16.648 1.00 93.75 280 GLU A CA 1
ATOM 2225 C C . GLU A 1 280 ? 5.130 3.059 -16.674 1.00 93.75 280 GLU A C 1
ATOM 2227 O O . GLU A 1 280 ? 4.471 3.913 -17.270 1.00 93.75 280 GLU A O 1
ATOM 2232 N N . PHE A 1 281 ? 6.302 3.327 -16.094 1.00 95.19 281 PHE A N 1
ATOM 2233 C CA . PHE A 1 281 ? 6.877 4.671 -16.002 1.00 95.19 281 PHE A CA 1
ATOM 2234 C C . PHE A 1 281 ? 7.862 4.998 -17.128 1.00 95.19 281 PHE A C 1
ATOM 2236 O O . PHE A 1 281 ? 8.436 6.082 -17.146 1.00 95.19 281 PHE A O 1
ATOM 2243 N N . ARG A 1 282 ? 8.016 4.091 -18.100 1.00 96.38 282 ARG A N 1
ATOM 2244 C CA . ARG A 1 282 ? 8.907 4.231 -19.260 1.00 96.38 282 ARG A CA 1
ATOM 2245 C C . ARG A 1 282 ? 10.343 4.582 -18.866 1.00 96.38 282 ARG A C 1
ATOM 2247 O O . ARG A 1 282 ? 10.959 5.383 -19.548 1.00 96.38 282 ARG A O 1
ATOM 2254 N N . LEU A 1 283 ? 10.866 4.028 -17.778 1.00 95.88 283 LEU A N 1
ATOM 2255 C CA . LEU A 1 283 ? 12.220 4.301 -17.294 1.00 95.88 283 LEU A CA 1
ATOM 2256 C C . LEU A 1 283 ? 13.250 3.404 -17.988 1.00 95.88 283 LEU A C 1
ATOM 2258 O O . LEU A 1 283 ? 13.034 2.203 -18.139 1.00 95.88 283 LEU A O 1
ATOM 2262 N N . GLU A 1 284 ? 14.389 3.980 -18.367 1.00 95.56 284 GLU A N 1
ATOM 2263 C CA . GLU A 1 284 ? 15.486 3.266 -19.028 1.00 95.56 284 GLU A CA 1
ATOM 2264 C C . GLU A 1 284 ? 16.755 3.315 -18.175 1.00 95.56 284 GLU A C 1
ATOM 2266 O O . GLU A 1 284 ? 17.327 4.382 -17.950 1.00 95.56 284 GLU A O 1
ATOM 2271 N N . TRP A 1 285 ? 17.197 2.155 -17.681 1.00 95.31 285 TRP A N 1
ATOM 2272 C CA . TRP A 1 285 ? 18.424 2.048 -16.892 1.00 95.31 285 TRP A CA 1
ATOM 2273 C C . TRP A 1 285 ? 19.662 1.983 -17.789 1.00 95.31 285 TRP A C 1
ATOM 2275 O O . TRP A 1 285 ? 19.766 1.104 -18.647 1.00 95.31 285 TRP A O 1
ATOM 2285 N N . GLN A 1 286 ? 20.616 2.880 -17.554 1.00 93.94 286 GLN A N 1
ATOM 2286 C CA . GLN A 1 286 ? 21.958 2.826 -18.123 1.00 93.94 286 GLN A CA 1
ATOM 2287 C C . GLN A 1 286 ? 22.922 2.229 -17.101 1.00 93.94 286 GLN A C 1
ATOM 2289 O O . GLN A 1 286 ? 23.015 2.699 -15.965 1.00 93.94 286 GLN A O 1
ATOM 2294 N N . GLU A 1 287 ? 23.641 1.189 -17.519 1.00 90.88 287 GLU A N 1
ATOM 2295 C CA . GLU A 1 287 ? 24.749 0.642 -16.739 1.00 90.88 287 GLU A CA 1
ATOM 2296 C C . GLU A 1 287 ? 25.940 1.603 -16.769 1.00 90.88 287 GLU A C 1
ATOM 2298 O O . GLU A 1 287 ? 26.094 2.394 -17.701 1.00 90.88 287 GLU A O 1
ATOM 2303 N N . ALA A 1 288 ? 26.794 1.525 -15.750 1.00 85.38 288 ALA A N 1
ATOM 2304 C CA . ALA A 1 288 ? 28.047 2.264 -15.770 1.00 85.38 288 ALA A CA 1
ATOM 2305 C C . ALA A 1 288 ? 28.943 1.723 -16.894 1.00 85.38 288 ALA A C 1
ATOM 2307 O O . ALA A 1 288 ? 29.106 0.507 -17.031 1.00 85.38 288 ALA A O 1
ATOM 2308 N N . GLU A 1 289 ? 29.526 2.617 -17.691 1.00 75.75 289 GLU A N 1
ATOM 2309 C CA . GLU A 1 289 ? 30.572 2.225 -18.635 1.00 75.75 289 GLU A CA 1
ATOM 2310 C C . GLU A 1 289 ? 31.822 1.819 -17.842 1.00 75.75 289 GLU A C 1
ATOM 2312 O O . GLU A 1 289 ? 32.353 2.623 -17.070 1.00 75.75 289 GLU A O 1
ATOM 2317 N N . ALA A 1 290 ? 32.237 0.560 -18.005 1.00 57.38 290 ALA A N 1
ATOM 2318 C CA . ALA A 1 290 ? 33.449 -0.012 -17.418 1.00 57.38 290 ALA A CA 1
ATOM 2319 C C . ALA A 1 290 ? 34.692 0.271 -18.275 1.00 57.38 290 ALA A C 1
ATOM 2321 O O . ALA A 1 290 ? 34.580 0.245 -19.526 1.00 57.38 290 ALA A O 1
#

pLDDT: mean 75.86, std 23.38, range [30.0, 98.12]

Mean predicted aligned error: 18.33 Å

Foldseek 3Di:
DVVVLVVLVVLFVVLQVVLCVQFAPVQPPPDDDDDPDDDDDDDDDDDDDDDDDDDDDDDPPDDDPVRVVVVVVVVVVVVVVVVVVVVVVVVVVVVPPPDDDDDDDDDDDDDDDDDDDDDDDDDDPPVPPPPFDAKFWPPDDVVQVVLQQFQKDFQLLLVVLLVVPLPDDDDLPCVVVLVVNLVSLVCNRRHGQQDDRRGAFAGPPNNSRRWMFGLVQQVLLVVLSVQSNVLVPDRLNVDDPVSSVVSSVSNSVSSVSNSCCSRNVVVSGDTDGRVSVCVVVVTDIDHGDD